Protein AF-A0A959S264-F1 (afdb_monomer_lite)

Structure (mmCIF, N/CA/C/O backbone):
data_AF-A0A959S264-F1
#
_entry.id   AF-A0A959S264-F1
#
loo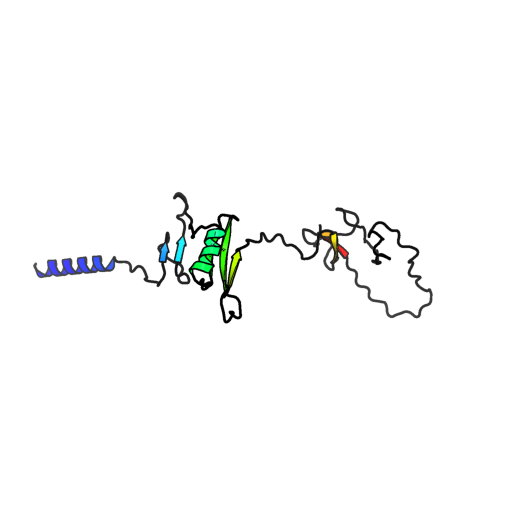p_
_atom_site.group_PDB
_atom_site.id
_atom_site.type_symbol
_atom_site.label_atom_id
_atom_site.label_alt_id
_atom_site.label_comp_id
_atom_site.label_asym_id
_atom_site.label_entity_id
_atom_site.label_seq_id
_atom_site.pdbx_PDB_ins_code
_atom_site.Cartn_x
_atom_site.Cartn_y
_atom_site.Cartn_z
_atom_site.occupancy
_atom_site.B_iso_or_equiv
_atom_site.auth_seq_id
_atom_site.auth_comp_id
_atom_site.auth_asym_id
_atom_site.auth_atom_id
_atom_site.pdbx_PDB_model_num
ATOM 1 N N . MET A 1 1 ? -39.246 -20.290 64.707 1.00 60.25 1 MET A N 1
ATOM 2 C CA . MET A 1 1 ? -39.739 -19.712 63.432 1.00 60.25 1 MET A CA 1
ATOM 3 C C . MET A 1 1 ? -39.002 -18.431 63.024 1.00 60.25 1 MET A C 1
ATOM 5 O O . MET A 1 1 ? -38.609 -18.351 61.872 1.00 60.25 1 MET A O 1
ATOM 9 N N . LYS A 1 2 ? -38.718 -17.475 63.929 1.00 59.72 2 LYS A N 1
ATOM 10 C CA . LYS A 1 2 ? -37.970 -16.237 63.590 1.00 59.72 2 LYS A CA 1
ATOM 11 C C . LYS A 1 2 ? -36.573 -16.468 62.977 1.00 59.72 2 LYS A C 1
ATOM 13 O O . LYS A 1 2 ? -36.228 -15.798 62.013 1.00 59.72 2 LYS A O 1
ATOM 18 N N . ASN A 1 3 ? -35.817 -17.454 63.465 1.00 64.81 3 ASN A N 1
ATOM 19 C CA . ASN A 1 3 ? -34.438 -17.694 63.005 1.00 64.81 3 ASN A CA 1
ATOM 20 C C . ASN A 1 3 ? -34.360 -18.325 61.601 1.00 64.81 3 ASN A C 1
ATOM 22 O O . ASN A 1 3 ? -33.404 -18.085 60.877 1.00 64.81 3 ASN A O 1
ATOM 26 N N . PHE A 1 4 ? -35.378 -19.089 61.186 1.00 69.56 4 PHE A N 1
ATOM 27 C CA . PHE A 1 4 ? -35.409 -19.739 59.869 1.00 69.56 4 PHE A CA 1
ATOM 28 C C . PHE A 1 4 ? -35.646 -18.725 58.741 1.00 69.56 4 PHE A C 1
ATOM 30 O O . PHE A 1 4 ? -34.956 -18.749 57.727 1.00 69.56 4 PHE A O 1
ATOM 37 N N . ASN A 1 5 ? -36.548 -17.763 58.963 1.00 69.25 5 ASN A N 1
ATOM 38 C CA . ASN A 1 5 ? -36.815 -16.692 58.000 1.00 69.25 5 ASN A CA 1
ATOM 39 C C . ASN A 1 5 ? -35.624 -15.738 57.837 1.00 69.25 5 ASN A C 1
ATOM 41 O O . ASN A 1 5 ? -35.421 -15.205 56.750 1.00 69.25 5 ASN A O 1
ATOM 45 N N . GLN A 1 6 ? -34.818 -15.539 58.887 1.00 69.44 6 GLN A N 1
ATOM 46 C CA . GLN A 1 6 ? -33.593 -14.747 58.776 1.00 69.44 6 GLN A CA 1
ATOM 47 C C . GLN A 1 6 ? -32.513 -15.470 57.971 1.00 69.44 6 GLN A C 1
ATOM 49 O O . GLN A 1 6 ? -31.964 -14.867 57.058 1.00 69.44 6 GLN A O 1
ATOM 54 N N . ILE A 1 7 ? -32.277 -16.760 58.236 1.00 74.62 7 ILE A N 1
ATOM 55 C CA . ILE A 1 7 ? -31.291 -17.561 57.493 1.00 74.62 7 ILE A CA 1
ATOM 56 C C . ILE A 1 7 ? -31.664 -17.647 56.006 1.00 74.62 7 ILE A C 1
ATOM 58 O O . ILE A 1 7 ? -30.806 -17.473 55.141 1.00 74.62 7 ILE A O 1
ATOM 62 N N . PHE A 1 8 ? -32.949 -17.849 55.699 1.00 72.88 8 PHE A N 1
ATOM 63 C CA . PHE A 1 8 ? -33.444 -17.893 54.323 1.00 72.88 8 PHE A CA 1
ATOM 64 C C . PHE A 1 8 ? -33.278 -16.543 53.608 1.00 72.88 8 PHE A C 1
ATOM 66 O O . PHE A 1 8 ? -32.782 -16.498 52.486 1.00 72.88 8 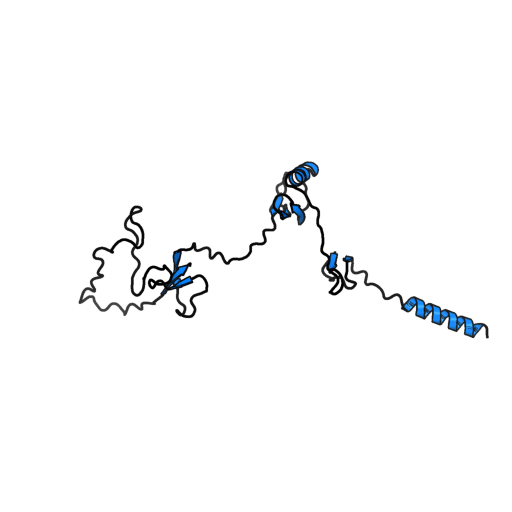PHE A O 1
ATOM 73 N N . SER A 1 9 ? -33.601 -15.436 54.283 1.00 71.44 9 SER A N 1
ATOM 74 C CA . SER A 1 9 ? -33.404 -14.080 53.753 1.00 71.44 9 SER A CA 1
ATOM 75 C C . SER A 1 9 ? -31.926 -13.769 53.486 1.00 71.44 9 SER A C 1
ATOM 77 O O . SER A 1 9 ? -31.584 -13.246 52.427 1.00 71.44 9 SER A O 1
ATOM 79 N N . THR A 1 10 ? -31.022 -14.162 54.391 1.00 71.62 10 THR A N 1
ATOM 80 C CA . THR A 1 10 ? -29.578 -13.960 54.202 1.00 71.62 10 THR A CA 1
ATOM 81 C C . THR A 1 10 ? -29.001 -14.812 53.075 1.00 71.62 10 THR A C 1
ATOM 83 O O . THR A 1 10 ? -28.127 -14.339 52.358 1.00 71.62 10 THR A O 1
ATOM 86 N N . LEU A 1 11 ? -29.500 -16.038 52.874 1.00 71.31 11 LEU A N 1
ATOM 87 C CA . LEU A 1 11 ? -29.079 -16.914 51.774 1.00 71.31 11 LEU A CA 1
ATOM 88 C C . LEU A 1 11 ? -29.546 -16.387 50.414 1.00 71.31 11 LEU A C 1
ATOM 90 O O . LEU A 1 11 ? -28.765 -16.390 49.468 1.00 71.31 11 LEU A O 1
ATOM 94 N N . VAL A 1 12 ? -30.782 -15.886 50.330 1.00 70.69 12 VAL A N 1
ATOM 95 C CA . VAL A 1 12 ? -31.314 -15.239 49.119 1.00 70.69 12 VAL A CA 1
ATOM 96 C C . VAL A 1 12 ? -30.553 -13.946 48.814 1.00 70.69 12 VAL A C 1
ATOM 98 O O . VAL A 1 12 ? -30.205 -13.708 47.660 1.00 70.69 12 VAL A O 1
ATOM 101 N N . ALA A 1 13 ? -30.214 -13.149 49.834 1.00 66.19 13 ALA A N 1
ATOM 102 C CA . ALA A 1 13 ? -29.369 -11.969 49.666 1.00 66.19 13 ALA A CA 1
ATOM 103 C C . ALA A 1 13 ? -27.953 -12.333 49.178 1.00 66.19 13 ALA A C 1
ATOM 105 O O . ALA A 1 13 ? -27.452 -11.688 48.263 1.00 66.19 13 ALA A O 1
ATOM 106 N N . LEU A 1 14 ? -27.330 -13.394 49.710 1.00 62.94 14 LEU A N 1
ATOM 107 C CA . LEU A 1 14 ? -26.020 -13.872 49.243 1.00 62.94 14 LEU A CA 1
ATOM 108 C C . LEU A 1 14 ? -26.062 -14.369 47.787 1.00 62.94 14 LEU A C 1
ATOM 110 O O . LEU A 1 14 ? -25.153 -14.074 47.015 1.00 62.94 14 LEU A O 1
ATOM 114 N N . LEU A 1 15 ? -27.127 -15.083 47.403 1.00 61.16 15 LEU A N 1
ATOM 115 C CA . LEU A 1 15 ? -27.340 -15.573 46.036 1.00 61.16 15 LEU A CA 1
ATOM 116 C C . LEU A 1 15 ? -27.544 -14.423 45.036 1.00 61.16 15 LEU A C 1
ATOM 118 O O . LEU A 1 15 ? -26.964 -14.457 43.952 1.00 61.16 15 LEU A O 1
ATOM 122 N N . LEU A 1 16 ? -28.283 -13.377 45.419 1.00 57.12 16 LEU A N 1
ATOM 123 C CA . LEU A 1 16 ? -28.480 -12.169 44.604 1.00 57.12 16 LEU A CA 1
ATOM 124 C C . LEU A 1 16 ? -27.201 -11.322 44.468 1.00 57.12 16 LEU A C 1
ATOM 126 O O . LEU A 1 16 ? -26.999 -10.682 43.438 1.00 57.12 16 LEU A O 1
ATOM 130 N N . ILE A 1 17 ? -26.315 -11.342 45.471 1.00 55.81 17 ILE A N 1
ATOM 131 C CA . ILE A 1 17 ? -25.008 -10.665 45.410 1.00 55.81 17 ILE A CA 1
ATOM 132 C C . ILE A 1 17 ? -24.017 -11.463 44.541 1.00 55.81 17 ILE A C 1
ATOM 134 O O . ILE A 1 17 ? -23.204 -10.865 43.842 1.00 55.81 17 ILE A O 1
ATOM 138 N N . SER A 1 18 ? -24.118 -12.799 44.506 1.00 53.16 18 SER A N 1
ATOM 139 C CA . SER A 1 18 ? -23.259 -13.647 43.659 1.00 53.16 18 SER A CA 1
ATOM 140 C C . SER A 1 18 ? -23.573 -13.601 42.156 1.00 53.16 18 SER A C 1
ATOM 142 O O . SER A 1 18 ? -22.752 -14.045 41.360 1.00 53.16 18 SER A O 1
ATOM 144 N N . SER A 1 19 ? -24.728 -13.057 41.747 1.00 48.66 19 SER A N 1
ATOM 145 C CA . SER A 1 19 ? -25.105 -12.924 40.329 1.00 48.66 19 SER A CA 1
ATOM 146 C C . SER A 1 19 ? -24.621 -11.636 39.656 1.00 48.66 19 SER A C 1
ATOM 148 O O . SER A 1 19 ? -24.911 -11.422 38.480 1.00 48.66 19 SER A O 1
ATOM 150 N N . ILE A 1 20 ? -23.858 -10.788 40.350 1.00 54.06 20 ILE A N 1
ATOM 151 C CA . ILE A 1 20 ? -23.067 -9.759 39.672 1.00 54.06 20 ILE A CA 1
ATOM 152 C C . ILE A 1 20 ? -21.833 -10.478 39.134 1.00 54.06 20 ILE A C 1
ATOM 154 O O . ILE A 1 20 ? -20.814 -10.589 39.812 1.00 54.06 20 ILE A O 1
ATOM 158 N N . ALA A 1 21 ? -21.949 -11.025 37.922 1.00 51.97 21 ALA A N 1
ATOM 159 C CA . ALA A 1 21 ? -20.778 -11.384 37.143 1.00 51.97 21 ALA A CA 1
ATOM 160 C C . ALA A 1 21 ? -19.881 -10.143 37.113 1.00 51.97 21 ALA A C 1
ATOM 162 O O . ALA A 1 21 ? -20.296 -9.085 36.636 1.00 51.97 21 ALA A O 1
ATOM 163 N N . ALA A 1 22 ? -18.694 -10.247 37.705 1.00 48.84 22 ALA A N 1
ATOM 164 C CA . ALA A 1 22 ? -17.689 -9.212 37.600 1.00 48.84 22 ALA A CA 1
ATOM 165 C C . ALA A 1 22 ? -17.403 -9.024 36.106 1.00 48.84 22 ALA A C 1
ATOM 167 O O . ALA A 1 22 ? -16.771 -9.877 35.487 1.00 48.84 22 ALA A O 1
ATOM 168 N N . ALA A 1 23 ? -17.901 -7.938 35.515 1.00 50.66 23 ALA A N 1
ATOM 169 C CA . ALA A 1 23 ? -17.297 -7.427 34.299 1.00 50.66 23 ALA A CA 1
ATOM 170 C C . ALA A 1 23 ? -15.850 -7.124 34.689 1.00 50.66 23 ALA A C 1
ATOM 172 O O . ALA A 1 23 ? -15.608 -6.303 35.578 1.00 50.66 23 ALA A O 1
ATOM 173 N N . GLN A 1 24 ? -14.909 -7.895 34.145 1.00 54.34 24 GLN A N 1
ATOM 174 C CA . GLN A 1 24 ? -13.495 -7.669 34.386 1.00 54.34 24 GLN A CA 1
ATOM 175 C C . GLN A 1 24 ? -13.192 -6.233 33.959 1.00 54.34 24 GLN A C 1
ATOM 177 O O . GLN A 1 24 ? -13.354 -5.881 32.795 1.00 54.34 24 GLN A O 1
ATOM 182 N N . ASN A 1 25 ? -12.804 -5.403 34.929 1.00 54.22 25 ASN A N 1
ATOM 183 C CA . ASN A 1 25 ? -12.160 -4.116 34.696 1.00 54.22 25 ASN A CA 1
ATOM 184 C C . ASN A 1 25 ? -10.742 -4.414 34.190 1.00 54.22 25 ASN A C 1
ATOM 186 O O . ASN A 1 25 ? -9.749 -4.190 34.881 1.00 54.22 25 ASN A O 1
ATOM 190 N N . ASP A 1 26 ? -10.641 -4.976 32.992 1.00 60.66 26 ASP A N 1
ATOM 191 C CA . ASP A 1 26 ? -9.474 -4.688 32.183 1.00 60.66 26 ASP A CA 1
ATOM 192 C C . ASP A 1 26 ? -9.532 -3.163 31.953 1.00 60.66 26 ASP A C 1
ATOM 194 O O . ASP A 1 26 ? -10.621 -2.607 31.808 1.00 60.66 26 ASP A O 1
ATOM 198 N N . ASN A 1 27 ? -8.414 -2.433 32.022 1.00 83.12 27 ASN A N 1
ATOM 199 C CA . ASN A 1 27 ? -8.390 -0.967 31.834 1.00 83.12 27 ASN A CA 1
ATOM 200 C C . ASN A 1 27 ? -8.692 -0.569 30.366 1.00 83.12 27 ASN A C 1
ATOM 202 O O . ASN A 1 27 ? -8.064 0.333 29.812 1.00 83.12 27 ASN A O 1
ATOM 206 N N . ASN A 1 28 ? -9.615 -1.273 29.715 1.00 90.25 28 ASN A N 1
ATOM 207 C CA . ASN A 1 28 ? -10.002 -1.151 28.330 1.00 90.25 28 ASN A CA 1
ATOM 208 C C . ASN A 1 28 ? -11.505 -0.883 28.188 1.00 90.25 28 ASN A C 1
ATOM 210 O O . ASN A 1 28 ? -12.314 -1.060 29.097 1.00 90.25 28 ASN A O 1
ATOM 214 N N . VAL A 1 29 ? -11.870 -0.387 27.014 1.00 91.50 29 VAL A N 1
ATOM 215 C CA . VAL A 1 29 ? -13.233 -0.043 26.638 1.00 91.50 29 VAL A CA 1
ATOM 216 C C . VAL A 1 29 ? -13.646 -0.956 25.493 1.00 91.50 29 VAL A C 1
ATOM 218 O O . VAL A 1 29 ? -13.063 -0.918 24.411 1.00 91.50 29 VAL A O 1
ATOM 221 N N . GLY A 1 30 ? -14.677 -1.767 25.724 1.00 90.69 30 GLY A N 1
ATOM 222 C CA . GLY A 1 30 ? -15.382 -2.503 24.676 1.00 90.69 30 GLY A CA 1
ATOM 223 C C . GLY A 1 30 ? -16.579 -1.719 24.158 1.00 90.69 30 GLY A C 1
ATOM 224 O O . GLY A 1 30 ? -17.421 -1.286 24.943 1.00 90.69 30 GLY A O 1
ATOM 225 N N . ILE A 1 31 ? -16.700 -1.576 22.840 1.00 91.69 31 ILE A N 1
ATOM 226 C CA . ILE A 1 31 ? -17.911 -1.065 22.187 1.00 91.69 31 ILE A CA 1
ATOM 227 C C . ILE A 1 31 ? -18.401 -2.129 21.211 1.00 91.69 31 ILE A C 1
ATOM 229 O O . ILE A 1 31 ? -17.705 -2.482 20.266 1.00 91.69 31 ILE A O 1
ATOM 233 N N . GLY A 1 32 ? -19.606 -2.652 21.440 1.00 89.75 32 GLY A N 1
ATOM 234 C CA . GLY A 1 32 ? -20.152 -3.750 20.632 1.00 89.75 32 GLY A CA 1
ATOM 235 C C . GLY A 1 32 ? -19.605 -5.137 20.989 1.00 89.75 32 GLY A C 1
ATOM 236 O O . GLY A 1 32 ? -20.060 -6.118 20.415 1.00 89.75 32 GLY A O 1
ATOM 237 N N . THR A 1 33 ? -18.717 -5.226 21.984 1.00 89.00 33 THR A N 1
ATOM 238 C CA . THR A 1 33 ? -18.183 -6.477 22.537 1.00 89.00 33 THR A CA 1
ATOM 239 C C . THR A 1 33 ? -18.183 -6.434 24.065 1.00 89.00 33 THR A C 1
ATOM 241 O O . THR A 1 33 ? -17.967 -5.379 24.664 1.00 89.00 33 THR A O 1
ATOM 244 N N . THR A 1 34 ? -18.444 -7.574 24.708 1.00 88.25 34 THR A N 1
ATOM 245 C CA . THR A 1 34 ? -18.344 -7.740 26.171 1.00 88.25 34 THR A CA 1
ATOM 246 C C . THR A 1 34 ? -17.025 -8.376 26.600 1.00 88.25 34 THR A C 1
ATOM 248 O O . THR A 1 34 ? -16.788 -8.538 27.792 1.00 88.25 34 THR A O 1
ATOM 251 N N . THR A 1 35 ? -16.180 -8.753 25.639 1.00 89.75 35 THR A N 1
ATOM 252 C CA . THR A 1 35 ? -14.854 -9.340 25.859 1.00 89.75 35 THR A CA 1
ATOM 253 C C . THR A 1 35 ? -13.830 -8.535 25.058 1.00 89.75 35 THR A C 1
ATOM 255 O O . THR A 1 35 ? -13.411 -8.969 23.981 1.00 89.75 35 THR A O 1
ATOM 258 N N . PRO A 1 36 ? -13.480 -7.318 25.513 1.00 92.00 36 PRO A N 1
ATOM 259 C CA . PRO A 1 36 ? -12.492 -6.496 24.827 1.00 92.00 36 PRO A CA 1
ATOM 260 C C . PRO A 1 36 ? -11.144 -7.229 24.752 1.00 92.00 36 PRO A C 1
ATOM 262 O O . PRO A 1 36 ? -10.820 -8.025 25.629 1.00 92.00 36 PRO A O 1
ATOM 265 N N . GLU A 1 37 ? -10.360 -6.974 23.702 1.00 92.31 37 GLU A N 1
ATOM 266 C CA . GLU A 1 37 ? -9.030 -7.575 23.554 1.00 92.31 37 GLU A CA 1
ATOM 267 C C . GLU A 1 37 ? -8.119 -7.061 24.686 1.00 92.31 37 GLU A C 1
ATOM 269 O O . GLU A 1 37 ? -7.968 -5.841 24.808 1.00 92.31 37 GLU A O 1
ATOM 274 N N . PRO A 1 38 ? -7.501 -7.931 25.511 1.00 91.69 38 PRO A N 1
ATOM 275 C CA . PRO A 1 38 ? -6.675 -7.495 26.640 1.00 91.69 38 PRO A CA 1
ATOM 276 C C . PRO A 1 38 ? -5.506 -6.577 26.261 1.00 91.69 38 PRO A C 1
ATOM 278 O O . PRO A 1 38 ? -5.084 -5.758 27.076 1.00 91.69 38 PRO A O 1
ATOM 281 N N . ALA A 1 39 ? -4.983 -6.687 25.034 1.00 91.69 39 ALA A N 1
ATOM 282 C CA . ALA A 1 39 ? -3.923 -5.808 24.537 1.00 91.69 39 ALA A CA 1
ATOM 283 C C . ALA A 1 39 ? -4.418 -4.433 24.039 1.00 91.69 39 ALA A C 1
ATOM 285 O O . ALA A 1 39 ? -3.602 -3.540 23.803 1.00 91.69 39 ALA A O 1
ATOM 286 N N . ALA A 1 40 ? -5.727 -4.242 23.857 1.00 92.69 40 ALA A N 1
ATOM 287 C CA . ALA A 1 40 ? -6.303 -3.012 23.327 1.00 92.69 40 ALA A CA 1
ATOM 288 C C . ALA A 1 40 ? -6.952 -2.186 24.440 1.00 92.69 40 ALA A C 1
ATOM 290 O O . ALA A 1 40 ? -7.758 -2.702 25.203 1.00 92.69 40 ALA A O 1
ATOM 291 N N . ILE A 1 41 ? -6.682 -0.877 24.485 1.00 92.88 41 ILE A N 1
ATOM 292 C CA . ILE A 1 41 ? -7.422 0.056 25.358 1.00 92.88 41 ILE A CA 1
ATOM 293 C C . ILE A 1 41 ? -8.828 0.339 24.812 1.00 92.88 41 ILE A C 1
ATOM 295 O O . ILE A 1 41 ? -9.736 0.641 25.578 1.00 92.88 41 ILE A O 1
ATOM 299 N N . LEU A 1 42 ? -9.035 0.218 23.500 1.00 93.38 42 LEU A N 1
ATOM 300 C CA . LEU A 1 42 ? -10.332 0.397 22.851 1.00 93.38 42 LEU A CA 1
ATOM 301 C C . LEU A 1 42 ? -10.544 -0.722 21.827 1.00 93.38 42 LEU A C 1
ATOM 303 O O . LEU A 1 42 ? -9.840 -0.779 20.822 1.00 93.38 42 LEU A O 1
ATOM 307 N N . HIS A 1 43 ? -11.518 -1.598 22.076 1.00 94.31 43 HIS A N 1
ATOM 308 C CA . HIS A 1 43 ? -11.942 -2.649 21.150 1.00 94.31 43 HIS A CA 1
ATOM 309 C C . HIS A 1 43 ? -13.356 -2.333 20.656 1.00 94.31 43 HIS A C 1
ATOM 311 O O . HIS A 1 43 ? -14.303 -2.275 21.442 1.00 94.31 43 HIS A O 1
ATOM 317 N N . ILE A 1 44 ? -13.499 -2.112 19.350 1.00 94.88 44 ILE A N 1
ATOM 318 C CA . ILE A 1 44 ? -14.781 -1.819 18.709 1.00 94.88 44 ILE A CA 1
ATOM 319 C C . ILE A 1 44 ? -15.118 -2.954 17.753 1.00 94.88 44 ILE A C 1
ATOM 321 O O . ILE A 1 44 ? -14.378 -3.204 16.804 1.00 94.88 44 ILE A O 1
ATOM 325 N N . GLU A 1 45 ? -16.254 -3.600 17.985 1.00 94.06 45 GLU A N 1
ATOM 326 C CA . GLU A 1 45 ? -16.745 -4.689 17.151 1.00 94.06 45 GLU A CA 1
ATOM 327 C C . GLU A 1 45 ? -18.127 -4.344 16.583 1.00 94.06 45 GLU A C 1
ATOM 329 O O . GLU A 1 45 ? -19.006 -3.816 17.272 1.00 94.06 45 GLU A O 1
ATOM 334 N N . SER A 1 46 ? -18.325 -4.621 15.293 1.00 94.94 46 SER A N 1
ATOM 335 C CA . SER A 1 46 ? -19.643 -4.503 14.672 1.00 94.94 46 SER A CA 1
ATOM 336 C C . SER A 1 46 ? -20.523 -5.680 15.095 1.00 94.94 46 SER A C 1
ATOM 338 O O . SER A 1 46 ? -20.048 -6.814 15.090 1.00 94.94 46 SER A O 1
ATOM 340 N N . PRO A 1 47 ? -21.830 -5.473 15.336 1.0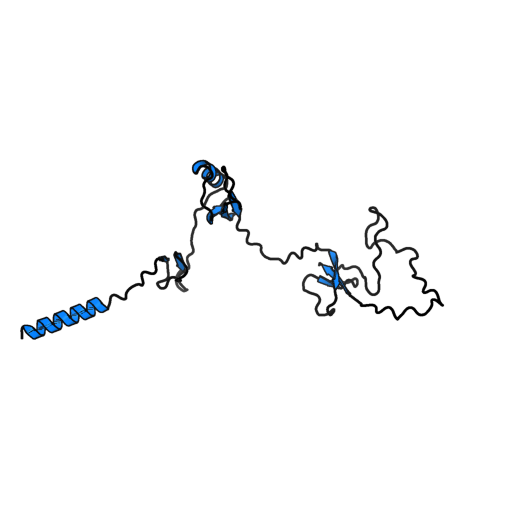0 89.81 47 PRO A N 1
ATOM 341 C CA . PRO A 1 47 ? -22.762 -6.583 15.473 1.00 89.81 47 PRO A CA 1
ATOM 342 C C . PRO A 1 47 ? -22.698 -7.527 14.265 1.00 89.81 47 PRO A C 1
ATOM 344 O O . PRO A 1 47 ? -22.567 -7.075 13.121 1.00 89.81 47 PRO A O 1
ATOM 347 N N . ALA A 1 48 ? -22.834 -8.827 14.522 1.00 87.56 48 ALA A N 1
ATOM 348 C CA . ALA A 1 48 ? -22.971 -9.834 13.479 1.00 87.56 48 ALA A CA 1
ATOM 349 C C . ALA A 1 48 ? -24.362 -9.772 12.820 1.00 87.56 48 ALA A C 1
ATOM 351 O O . ALA A 1 48 ? -25.363 -9.392 13.439 1.00 87.56 48 ALA A O 1
ATOM 352 N N . PHE A 1 49 ? -24.436 -10.198 11.557 1.00 83.38 49 PHE A N 1
ATOM 353 C CA . PHE A 1 49 ? -25.703 -10.392 10.848 1.00 83.38 49 PHE A CA 1
ATOM 354 C C . PHE A 1 49 ? -26.649 -11.302 11.668 1.00 83.38 49 PHE A C 1
ATOM 356 O O . PHE A 1 49 ? -26.176 -12.291 12.233 1.00 83.38 49 PHE A O 1
ATOM 363 N N . PRO A 1 50 ? -27.969 -11.024 11.752 1.00 91.50 50 PRO A N 1
ATOM 364 C CA . PRO A 1 50 ? -28.775 -10.128 10.910 1.00 91.50 50 PRO A CA 1
ATOM 365 C C . PRO A 1 50 ? -28.870 -8.669 11.365 1.00 91.50 50 PRO A C 1
ATOM 367 O O . PRO A 1 50 ? -29.589 -7.888 10.741 1.00 91.50 50 PRO A O 1
ATOM 370 N N . ALA A 1 51 ? -28.178 -8.278 12.437 1.00 91.81 51 ALA A N 1
ATOM 371 C CA . ALA A 1 51 ? -28.183 -6.885 12.861 1.00 91.81 51 ALA A CA 1
ATOM 372 C C . ALA A 1 51 ? -27.464 -5.990 11.826 1.00 91.81 51 ALA A C 1
ATOM 374 O O . ALA A 1 51 ? -26.525 -6.447 11.168 1.00 91.81 51 ALA A O 1
ATOM 375 N N . PRO A 1 52 ? -27.867 -4.714 11.675 1.00 92.38 52 PRO A N 1
ATOM 376 C CA . PRO A 1 52 ? -27.138 -3.770 10.836 1.00 92.38 52 PRO A CA 1
ATOM 377 C C . PRO A 1 52 ? -25.694 -3.603 11.321 1.00 92.38 52 PRO A C 1
ATOM 379 O O . PRO A 1 52 ? -25.464 -3.225 12.474 1.00 92.38 52 PRO A O 1
ATOM 382 N N . VAL A 1 53 ? -24.738 -3.861 10.427 1.00 93.31 53 VAL A N 1
ATOM 383 C CA . VAL A 1 53 ? -23.310 -3.647 10.684 1.00 93.31 53 VAL A CA 1
ATOM 384 C C . VAL A 1 53 ? -23.003 -2.157 10.850 1.00 93.31 53 VAL A C 1
ATOM 386 O O . VAL A 1 53 ? -23.668 -1.304 10.258 1.00 93.31 53 VAL A O 1
ATOM 389 N N . LYS A 1 54 ? -22.005 -1.834 11.673 1.00 91.75 54 LYS A N 1
ATOM 390 C CA . LYS A 1 54 ? -21.608 -0.457 12.005 1.00 91.75 54 LYS A CA 1
ATOM 391 C C . LYS A 1 54 ? -20.091 -0.301 11.896 1.00 91.75 54 LYS A C 1
ATOM 393 O O . LYS A 1 54 ? -19.360 -1.275 12.020 1.00 91.75 54 LYS A O 1
ATOM 398 N N . GLY A 1 55 ? -19.628 0.928 11.682 1.00 92.50 55 GLY A N 1
ATOM 399 C CA . GLY A 1 55 ? -18.206 1.281 11.654 1.00 92.50 55 GLY A CA 1
ATOM 400 C C . GLY A 1 55 ? -17.883 2.441 12.596 1.00 92.50 55 GLY A C 1
ATOM 401 O O . GLY A 1 55 ? -18.749 2.901 13.343 1.00 92.50 55 GLY A O 1
ATOM 402 N N . VAL A 1 56 ? -16.643 2.927 12.529 1.00 93.94 56 VAL A N 1
ATOM 403 C CA . VAL A 1 56 ? -16.161 4.086 13.294 1.00 93.94 56 VAL A CA 1
ATOM 404 C C . VAL A 1 56 ? -15.979 5.272 12.354 1.00 93.94 56 VAL A C 1
ATOM 406 O O . VAL A 1 56 ? -15.309 5.155 11.331 1.00 93.94 56 VAL A O 1
ATOM 409 N N . LEU A 1 57 ? -16.559 6.418 12.714 1.00 93.06 57 LEU A N 1
ATOM 410 C CA . LEU A 1 57 ? -16.208 7.705 12.120 1.00 93.06 57 LEU A CA 1
ATOM 411 C C . LEU A 1 57 ? -15.139 8.360 12.995 1.00 93.06 57 LEU A C 1
ATOM 413 O O . LEU A 1 57 ? -15.390 8.649 14.164 1.00 93.06 57 LEU A O 1
ATOM 417 N N . VAL A 1 58 ? -13.955 8.576 12.430 1.00 94.69 58 VAL A N 1
ATOM 418 C CA . VAL A 1 58 ? -12.885 9.378 13.047 1.00 94.69 58 VAL A CA 1
ATOM 419 C C . VAL A 1 58 ? -13.106 10.870 12.738 1.00 94.69 58 VAL A C 1
ATOM 421 O O . VAL A 1 58 ? -13.952 11.175 11.891 1.00 94.69 58 VAL A O 1
ATOM 424 N N . PRO A 1 59 ? -12.389 11.813 13.383 1.00 96.06 59 PRO A N 1
ATOM 425 C CA . PRO A 1 59 ? -12.459 13.230 13.025 1.00 96.06 59 PRO A CA 1
ATOM 426 C C . PRO A 1 59 ? -12.210 13.455 11.529 1.00 96.06 59 PRO A C 1
ATOM 428 O O . PRO A 1 59 ? -11.246 12.931 10.970 1.00 96.06 59 PRO A O 1
ATOM 431 N N . ARG A 1 60 ? -13.100 14.218 10.890 1.00 95.69 60 ARG A N 1
ATOM 432 C CA . ARG A 1 60 ? -13.064 14.539 9.458 1.00 95.69 60 ARG A CA 1
ATOM 433 C C . ARG A 1 60 ? -12.771 16.021 9.280 1.00 95.69 60 ARG A C 1
ATOM 435 O O . ARG A 1 60 ? -13.318 16.822 10.036 1.00 95.69 60 ARG A O 1
ATOM 442 N N . MET A 1 61 ? -11.925 16.364 8.318 1.00 95.81 61 MET A N 1
ATOM 443 C CA . MET A 1 61 ? -11.553 17.752 8.024 1.00 95.81 61 MET A CA 1
ATOM 444 C C . MET A 1 61 ? -10.929 17.879 6.629 1.00 95.81 61 MET A C 1
ATOM 446 O O . MET A 1 61 ? -10.493 16.871 6.079 1.00 95.81 61 MET A O 1
ATOM 450 N N . GLY A 1 62 ? -10.876 19.085 6.059 1.00 95.88 62 GLY A N 1
ATOM 451 C CA . GLY A 1 62 ? -10.140 19.364 4.825 1.00 95.88 62 GLY A CA 1
ATOM 452 C C . GLY A 1 62 ? -8.681 19.741 5.088 1.00 95.88 62 GLY A C 1
ATOM 453 O O . GLY A 1 62 ? -8.215 19.797 6.231 1.00 95.88 62 GLY A O 1
ATOM 454 N N . ASN A 1 63 ? -7.942 20.034 4.017 1.00 94.06 63 ASN A N 1
ATOM 455 C CA . ASN A 1 63 ? -6.547 20.469 4.099 1.00 94.06 63 ASN A CA 1
ATOM 456 C C . ASN A 1 63 ? -6.411 21.782 4.876 1.00 94.06 63 ASN A C 1
ATOM 458 O O . ASN A 1 63 ? -5.491 21.927 5.672 1.00 94.06 63 ASN A O 1
ATOM 462 N N . ILE A 1 64 ? -7.343 22.719 4.676 1.00 94.50 64 ILE A N 1
ATOM 463 C CA . ILE A 1 64 ? -7.299 24.031 5.331 1.00 94.50 64 ILE A CA 1
ATOM 464 C C . ILE A 1 64 ? -7.428 23.870 6.844 1.00 94.50 64 ILE A C 1
ATOM 466 O O . ILE A 1 64 ? -6.618 24.422 7.582 1.00 94.50 64 ILE A O 1
ATOM 470 N N . GLU A 1 65 ? -8.418 23.113 7.316 1.00 95.25 65 GLU A N 1
ATOM 471 C CA . GLU A 1 65 ? -8.613 22.895 8.748 1.00 95.25 65 GLU A CA 1
ATOM 472 C C . GLU A 1 65 ? -7.440 22.123 9.363 1.00 95.25 65 GLU A C 1
ATOM 474 O O . GLU A 1 65 ? -7.001 22.453 10.462 1.00 95.25 65 GLU A O 1
ATOM 479 N N . ARG A 1 66 ? -6.891 21.136 8.645 1.00 93.06 66 ARG A N 1
ATOM 480 C CA . ARG A 1 66 ? -5.708 20.382 9.077 1.00 93.06 66 ARG A CA 1
ATOM 481 C C . ARG A 1 66 ? -4.474 21.283 9.231 1.00 93.06 66 ARG A C 1
ATOM 483 O O . ARG A 1 66 ? -3.794 21.208 10.251 1.00 93.06 66 ARG A O 1
ATOM 490 N N . ASP A 1 67 ? -4.198 22.141 8.252 1.00 89.44 67 ASP A N 1
ATOM 491 C CA . ASP A 1 67 ? -3.050 23.058 8.287 1.00 89.44 67 ASP A CA 1
ATOM 492 C C . ASP A 1 67 ? -3.255 24.147 9.361 1.00 89.44 67 ASP A C 1
ATOM 494 O O . ASP A 1 67 ? -2.321 24.557 10.050 1.00 89.44 67 ASP A O 1
ATOM 498 N N . GLN A 1 68 ? -4.503 24.581 9.578 1.00 92.44 68 GLN A N 1
ATOM 499 C CA . GLN A 1 68 ? -4.852 25.463 10.695 1.00 92.44 68 GLN A CA 1
ATOM 500 C C . GLN A 1 68 ? -4.650 24.795 12.055 1.00 92.44 68 GLN A C 1
ATOM 502 O O . GLN A 1 68 ? -4.287 25.485 13.008 1.00 92.44 68 GLN A O 1
ATOM 507 N N . MET A 1 69 ? -4.870 23.483 12.169 1.00 91.50 69 MET A N 1
ATOM 508 C CA . MET A 1 69 ? -4.625 22.761 13.415 1.00 91.50 69 MET A CA 1
ATOM 509 C C . MET A 1 69 ? -3.151 22.791 13.813 1.00 91.50 69 MET A C 1
ATOM 511 O O . MET A 1 69 ? -2.880 23.017 14.989 1.00 91.50 69 MET A O 1
ATOM 515 N N . GLU A 1 70 ? -2.208 22.632 12.880 1.00 87.19 70 GLU A N 1
ATOM 516 C CA . GLU A 1 70 ? -0.777 22.789 13.195 1.00 87.19 70 GLU A CA 1
ATOM 517 C C . GLU A 1 70 ? -0.515 24.163 13.825 1.00 87.19 70 GLU A C 1
ATOM 519 O O . GLU A 1 70 ? -0.077 24.249 14.974 1.00 87.19 70 GLU A O 1
ATOM 524 N N . GLY A 1 71 ? -0.952 25.236 13.159 1.00 86.44 71 GLY A N 1
ATOM 525 C CA . GLY A 1 71 ? -0.773 26.594 13.672 1.00 86.44 71 GLY A CA 1
ATOM 526 C C . GLY A 1 71 ? -1.505 26.875 14.994 1.00 86.44 71 GLY A C 1
ATOM 527 O O . GLY A 1 71 ? -0.987 27.596 15.847 1.00 86.44 71 GLY A O 1
ATOM 528 N N . GLN A 1 72 ? -2.698 26.310 15.204 1.00 91.81 72 GLN A N 1
ATOM 529 C CA . GLN A 1 72 ? -3.488 26.513 16.426 1.00 91.81 72 GLN A CA 1
ATOM 530 C C . GLN A 1 72 ? -2.847 25.854 17.653 1.00 91.81 72 GLN A C 1
ATOM 532 O O . GLN A 1 72 ? -2.986 26.363 18.767 1.00 91.81 72 GLN A O 1
ATOM 537 N N . TYR A 1 73 ? -2.157 24.734 17.450 1.00 90.31 73 TYR A N 1
ATOM 538 C CA . TYR A 1 73 ? -1.468 23.995 18.503 1.00 90.31 73 TYR A CA 1
ATOM 539 C C . TYR A 1 73 ? 0.045 24.252 18.505 1.00 90.31 73 TYR A C 1
ATOM 541 O O . TYR A 1 73 ? 0.788 23.458 19.069 1.00 90.31 73 TYR A O 1
ATOM 549 N N . GLY A 1 74 ? 0.506 25.358 17.905 1.00 86.81 74 GLY A N 1
ATOM 550 C CA . GLY A 1 74 ? 1.915 25.768 17.936 1.00 86.81 74 GLY A CA 1
ATOM 551 C C . GLY A 1 74 ? 2.873 24.743 17.325 1.00 86.81 74 GLY A C 1
ATOM 552 O O . GLY A 1 74 ? 3.998 24.615 17.796 1.00 86.81 74 GLY A O 1
ATOM 553 N N . ASP A 1 75 ? 2.408 23.989 16.327 1.00 85.56 75 ASP A N 1
ATOM 554 C CA . ASP A 1 75 ? 3.104 22.873 15.677 1.00 85.56 75 ASP A CA 1
ATOM 555 C C . ASP A 1 75 ? 3.498 21.721 16.638 1.00 85.56 75 ASP A C 1
ATOM 557 O O . ASP A 1 75 ? 4.364 20.893 16.334 1.00 85.56 75 ASP A O 1
ATOM 561 N N . GLU A 1 76 ? 2.823 21.628 17.793 1.00 86.94 76 GLU A N 1
ATOM 562 C CA . GLU A 1 76 ? 2.993 20.602 18.837 1.00 86.94 76 GLU A CA 1
ATOM 563 C C . GLU A 1 76 ? 1.896 19.522 18.785 1.00 86.94 76 GLU A C 1
ATOM 565 O O . GLU A 1 76 ? 1.401 19.041 19.809 1.00 86.94 76 GLU A O 1
ATOM 570 N N . LEU A 1 77 ? 1.474 19.119 17.583 1.00 91.56 77 LEU A N 1
ATOM 571 C CA . LEU A 1 77 ? 0.509 18.028 17.453 1.00 91.56 77 LEU A CA 1
ATOM 572 C C . LEU A 1 77 ? 1.103 16.699 17.969 1.00 91.56 77 LEU A C 1
ATOM 574 O O . LEU A 1 77 ? 2.289 16.423 17.755 1.00 91.56 77 LEU A O 1
ATOM 578 N N . PRO A 1 78 ? 0.305 15.856 18.650 1.00 91.25 78 PRO A N 1
ATOM 579 C CA . PRO A 1 78 ? 0.786 14.587 19.178 1.00 91.25 78 PRO A CA 1
ATOM 580 C C . PRO A 1 78 ? 1.070 13.578 18.061 1.00 91.25 78 PRO A C 1
ATOM 582 O O . PRO A 1 78 ? 0.318 13.473 17.089 1.00 91.25 78 PRO A O 1
ATOM 585 N N . ASP A 1 79 ? 2.136 12.798 18.235 1.00 91.62 79 ASP A N 1
ATOM 586 C CA . ASP A 1 79 ? 2.484 11.698 17.336 1.00 91.62 79 ASP A CA 1
ATOM 587 C C . ASP A 1 79 ? 1.361 10.646 17.292 1.00 91.62 79 ASP A C 1
ATOM 589 O O . ASP A 1 79 ? 0.779 10.278 18.318 1.00 91.62 79 ASP A O 1
ATOM 593 N N . GLY A 1 80 ? 1.024 10.182 16.091 1.00 92.00 80 GLY A N 1
ATOM 594 C CA . GLY A 1 80 ? -0.057 9.227 15.854 1.00 92.00 80 GLY A CA 1
ATOM 595 C C . GLY A 1 80 ? -1.473 9.819 15.844 1.00 92.00 80 GLY A C 1
ATOM 596 O O . GLY A 1 80 ? -2.435 9.052 15.751 1.00 92.00 80 GLY A O 1
ATOM 597 N N . LEU A 1 81 ? -1.642 11.148 15.910 1.00 94.38 81 LEU A N 1
ATOM 598 C CA . LEU A 1 81 ? -2.956 11.793 15.780 1.00 94.38 81 LEU A CA 1
ATOM 599 C C . LEU A 1 81 ? -3.599 11.445 14.432 1.00 94.38 81 LEU A C 1
ATOM 601 O O . LEU A 1 81 ? -3.064 11.834 13.403 1.00 94.38 81 LEU A O 1
ATOM 605 N N . LEU A 1 82 ? -4.748 10.762 14.434 1.00 95.56 82 LEU A N 1
ATOM 606 C CA . LEU A 1 82 ? -5.429 10.269 13.229 1.00 95.56 82 LEU A CA 1
ATOM 607 C C . LEU A 1 82 ? -6.615 11.156 12.824 1.00 95.56 82 LEU A C 1
ATOM 609 O O . LEU A 1 82 ? -7.485 11.454 13.644 1.00 95.56 82 LEU A O 1
ATOM 613 N N . ILE A 1 83 ? -6.704 11.470 11.532 1.00 96.19 83 ILE A N 1
ATOM 614 C CA . ILE A 1 83 ? -7.846 12.141 10.902 1.00 96.19 83 ILE A CA 1
ATOM 615 C C . ILE A 1 83 ? -8.240 11.439 9.597 1.00 96.19 83 ILE A C 1
ATOM 617 O O . ILE A 1 83 ? -7.465 10.674 9.018 1.00 96.19 83 ILE A O 1
ATOM 621 N N . TYR A 1 84 ? -9.436 11.742 9.103 1.00 95.56 84 TYR A N 1
ATOM 622 C CA . TYR A 1 84 ? -9.840 11.482 7.725 1.00 95.56 84 TYR A CA 1
ATOM 623 C C . TYR A 1 84 ? -9.896 12.806 6.960 1.00 95.56 84 TYR A C 1
ATOM 625 O O . TYR A 1 84 ? -10.674 13.693 7.318 1.00 95.56 84 TYR A O 1
ATOM 633 N N . ASN A 1 85 ? -9.069 12.940 5.927 1.00 94.81 85 ASN A N 1
ATOM 634 C CA . ASN A 1 85 ? -9.029 14.130 5.093 1.00 94.81 85 ASN A CA 1
ATOM 635 C C . ASN A 1 85 ? -10.068 14.016 3.973 1.00 94.81 85 ASN A C 1
ATOM 637 O O . ASN A 1 85 ? -10.063 13.075 3.179 1.00 94.81 85 ASN A O 1
ATOM 641 N N . GLU A 1 86 ? -10.996 14.963 3.941 1.00 94.94 86 GLU A N 1
ATOM 642 C CA . GLU A 1 86 ? -12.127 14.939 3.015 1.00 94.94 86 GLU A CA 1
ATOM 643 C C . GLU A 1 86 ? -11.754 15.390 1.603 1.00 94.94 86 GLU A C 1
ATOM 645 O O . GLU A 1 86 ? -12.427 14.996 0.650 1.00 94.94 86 GLU A O 1
ATOM 650 N N . ASP A 1 87 ? -10.677 16.166 1.459 1.00 94.44 87 ASP A N 1
ATOM 651 C CA . ASP A 1 87 ? -10.252 16.700 0.164 1.00 94.44 87 ASP A CA 1
ATOM 652 C C . ASP A 1 87 ? -9.626 15.622 -0.731 1.00 94.44 87 ASP A C 1
ATOM 654 O O . ASP A 1 87 ? -9.789 15.653 -1.951 1.00 94.44 87 ASP A O 1
ATOM 658 N N . ASP A 1 88 ? -8.903 14.667 -0.139 1.00 90.88 88 ASP A N 1
ATOM 659 C CA . ASP A 1 88 ? -8.227 13.583 -0.862 1.00 90.88 88 ASP A CA 1
ATOM 660 C C . ASP A 1 88 ? -8.790 12.186 -0.552 1.00 90.88 88 ASP A C 1
ATOM 662 O O . ASP A 1 88 ? -8.417 11.206 -1.202 1.00 90.88 88 ASP A O 1
ATOM 666 N N . GLY A 1 89 ? -9.716 12.094 0.406 1.00 91.31 89 GLY A N 1
ATOM 667 C CA . GLY A 1 89 ? -10.408 10.868 0.779 1.00 91.31 89 GLY A CA 1
ATOM 668 C C . GLY A 1 89 ? -9.547 9.862 1.543 1.00 91.31 89 GLY A C 1
ATOM 669 O O . GLY A 1 89 ? -9.915 8.683 1.589 1.00 91.31 89 GLY A O 1
ATOM 670 N N . ASN A 1 90 ? -8.425 10.290 2.130 1.00 92.19 90 ASN A N 1
ATOM 671 C CA . ASN A 1 90 ? -7.475 9.409 2.805 1.00 92.19 90 ASN A CA 1
ATOM 672 C C . ASN A 1 90 ? -7.477 9.590 4.323 1.00 92.19 90 ASN A C 1
ATOM 674 O O . ASN A 1 90 ? -7.775 10.655 4.861 1.00 92.19 90 ASN A O 1
ATOM 678 N N . PHE A 1 91 ? -7.067 8.541 5.035 1.00 94.75 91 PHE A N 1
ATOM 679 C CA . PHE A 1 91 ? -6.650 8.698 6.424 1.00 94.75 91 PHE A CA 1
ATOM 680 C C . PHE A 1 91 ? -5.266 9.337 6.477 1.00 94.75 91 PHE A C 1
ATOM 682 O O . PHE A 1 91 ? -4.376 8.963 5.713 1.00 94.75 91 PHE A O 1
ATOM 689 N N . TRP A 1 92 ? -5.076 10.255 7.413 1.00 94.81 92 TRP A N 1
ATOM 690 C CA . TRP A 1 92 ? -3.797 10.898 7.682 1.00 94.81 92 TRP A CA 1
ATOM 691 C C . TRP A 1 92 ? -3.466 10.769 9.158 1.00 94.81 92 TRP A C 1
ATOM 693 O O . TRP A 1 92 ? -4.362 10.868 9.996 1.00 94.81 92 TRP A O 1
ATOM 703 N N . PHE A 1 93 ? -2.189 10.579 9.475 1.00 95.38 93 PHE A N 1
ATOM 704 C CA . PHE A 1 93 ? -1.706 10.694 10.842 1.00 95.38 93 PHE A CA 1
ATOM 705 C C . PHE A 1 93 ? -0.563 11.694 10.948 1.00 95.38 93 PHE A C 1
ATOM 707 O O . PHE A 1 93 ? 0.224 11.837 10.012 1.00 95.38 93 PHE A O 1
ATOM 714 N N . TYR A 1 94 ? -0.478 12.393 12.075 1.00 94.00 94 TYR A N 1
ATOM 715 C CA . TYR A 1 94 ? 0.676 13.231 12.370 1.00 94.00 94 TYR A CA 1
ATOM 716 C C . TYR A 1 94 ? 1.837 12.348 12.820 1.00 94.00 94 TYR A C 1
ATOM 718 O O . TYR A 1 94 ? 1.650 11.474 13.668 1.00 94.00 94 TYR A O 1
ATOM 726 N N . ARG A 1 95 ? 3.015 12.546 12.232 1.00 92.81 95 ARG A N 1
ATOM 727 C CA . ARG A 1 95 ? 4.230 11.796 12.550 1.00 92.81 95 ARG A CA 1
ATOM 728 C C . ARG A 1 95 ? 5.311 12.753 13.030 1.00 92.81 95 ARG A C 1
ATOM 730 O O . ARG A 1 95 ? 5.623 13.691 12.303 1.00 92.81 95 ARG A O 1
ATOM 737 N N . HIS A 1 96 ? 5.925 12.486 14.179 1.00 91.31 96 HIS A N 1
ATOM 738 C CA . HIS A 1 96 ? 7.136 13.201 14.610 1.00 91.31 96 HIS A CA 1
ATOM 739 C C . HIS A 1 96 ? 8.374 12.793 13.798 1.00 91.31 96 HIS A C 1
ATOM 741 O O . HIS A 1 96 ? 8.531 11.632 13.415 1.00 91.31 96 HIS A O 1
ATOM 747 N N . ASP A 1 97 ? 9.263 13.750 13.537 1.00 85.12 97 ASP A N 1
ATOM 748 C CA . ASP A 1 97 ? 10.564 13.488 12.917 1.00 85.12 97 ASP A CA 1
ATOM 749 C C . ASP A 1 97 ? 11.510 12.790 13.923 1.00 85.12 97 ASP A C 1
ATOM 751 O O . ASP A 1 97 ? 11.457 13.053 15.125 1.00 85.12 97 ASP A O 1
ATOM 755 N N . ASP A 1 98 ? 12.397 11.906 13.445 1.00 84.12 98 ASP A N 1
ATOM 756 C CA . ASP A 1 98 ? 13.391 11.198 14.273 1.00 84.12 98 ASP A CA 1
ATOM 757 C C . ASP A 1 98 ? 14.822 11.434 13.737 1.00 84.12 98 ASP A C 1
ATOM 759 O O . ASP A 1 98 ? 15.134 10.996 12.622 1.00 84.12 98 ASP A O 1
ATOM 763 N N . PRO A 1 99 ? 15.708 12.122 14.490 1.00 85.56 99 PRO A N 1
ATOM 764 C CA . PRO A 1 99 ? 15.468 12.715 15.810 1.00 85.56 99 PRO A CA 1
ATOM 765 C C . PRO A 1 99 ? 14.574 13.960 15.738 1.00 85.56 99 PRO A C 1
ATOM 767 O O . PRO A 1 99 ? 14.673 14.743 14.792 1.00 85.56 99 PRO A O 1
ATOM 770 N N . ALA A 1 100 ? 13.770 14.185 16.782 1.00 79.94 100 ALA A N 1
ATOM 771 C CA . ALA A 1 100 ? 12.891 15.348 16.855 1.00 79.94 100 ALA A CA 1
ATOM 772 C C . ALA A 1 100 ? 13.702 16.664 16.799 1.00 79.94 100 ALA A C 1
ATOM 774 O O . ALA A 1 100 ? 14.673 16.828 17.558 1.00 79.94 100 ALA A O 1
ATOM 775 N N . PRO A 1 101 ? 13.321 17.616 15.928 1.00 82.88 101 PRO A N 1
ATOM 776 C CA . PRO A 1 101 ? 13.890 18.956 15.898 1.00 82.88 101 PRO A CA 1
ATOM 777 C C . PRO A 1 101 ? 13.835 19.630 17.274 1.00 82.88 101 PRO A C 1
ATOM 779 O O . PRO A 1 101 ? 12.938 19.384 18.072 1.00 82.88 101 PRO A O 1
ATOM 782 N N . GLN A 1 102 ? 14.792 20.514 17.567 1.00 85.62 102 GLN A N 1
ATOM 783 C CA . GLN A 1 102 ? 14.775 21.282 18.824 1.00 85.62 102 GLN A CA 1
ATOM 784 C C . GLN A 1 102 ? 13.692 22.372 18.833 1.00 85.62 102 GLN A C 1
ATOM 786 O O . GLN A 1 102 ? 13.237 22.771 19.901 1.00 85.62 102 GLN A O 1
ATOM 791 N N . ASN A 1 103 ? 13.277 22.835 17.651 1.00 83.94 103 ASN A N 1
ATOM 792 C CA . ASN A 1 103 ? 12.248 23.853 17.464 1.00 83.94 103 ASN A CA 1
ATOM 793 C C . ASN A 1 103 ? 11.159 23.309 16.530 1.00 83.94 103 ASN A C 1
ATOM 795 O O . ASN A 1 103 ? 11.513 22.558 15.617 1.00 83.94 103 ASN A O 1
ATOM 799 N N . PRO A 1 104 ? 9.893 23.723 16.706 1.00 79.31 104 PRO A N 1
ATOM 800 C CA . PRO A 1 104 ? 8.817 23.356 15.798 1.00 79.31 104 PRO A CA 1
ATOM 801 C C . PRO A 1 104 ? 9.103 23.780 14.342 1.00 79.31 104 PRO A C 1
ATOM 803 O O . PRO A 1 104 ? 9.836 24.755 14.120 1.00 79.31 104 PRO A O 1
ATOM 806 N N . PRO A 1 105 ? 8.508 23.088 13.353 1.00 84.69 105 PRO A N 1
ATOM 807 C CA . PRO A 1 105 ? 7.605 21.941 13.507 1.00 84.69 105 PRO A CA 1
ATOM 808 C C . PRO A 1 105 ? 8.343 20.657 13.921 1.00 84.69 105 PRO A C 1
ATOM 810 O O . PRO A 1 105 ? 9.441 20.376 13.446 1.00 84.69 105 PRO A O 1
ATOM 813 N N . TYR A 1 106 ? 7.737 19.879 14.826 1.00 85.81 106 TYR A N 1
ATOM 814 C CA . TYR A 1 106 ? 8.313 18.623 15.339 1.00 85.81 106 TYR A CA 1
ATOM 815 C C . TYR A 1 106 ? 8.006 17.401 14.462 1.00 85.81 106 TYR A C 1
ATOM 817 O O . TYR A 1 106 ? 8.493 16.302 14.732 1.00 85.81 106 TYR A O 1
ATOM 825 N N . GLY A 1 107 ? 7.169 17.571 13.442 1.00 89.12 107 GLY A N 1
ATOM 826 C CA . GLY A 1 107 ? 6.664 16.490 12.618 1.00 89.12 107 GLY A CA 1
ATOM 827 C C . GLY A 1 107 ? 5.913 16.989 11.394 1.00 89.12 107 GLY A C 1
ATOM 828 O O . GLY A 1 107 ? 6.000 18.156 11.017 1.00 89.12 107 GLY A O 1
ATOM 829 N N . GLN A 1 108 ? 5.183 16.074 10.766 1.00 91.88 108 GLN A N 1
ATOM 830 C CA . GLN A 1 108 ? 4.427 16.334 9.549 1.00 91.88 108 GLN A CA 1
ATOM 831 C C . GLN A 1 108 ? 3.209 15.417 9.438 1.00 91.88 108 GLN A C 1
ATOM 833 O O . GLN A 1 108 ? 3.203 14.281 9.926 1.00 91.88 108 GLN A O 1
ATOM 838 N N . TRP A 1 109 ? 2.191 15.877 8.717 1.00 92.81 109 TRP A N 1
ATOM 839 C CA . TRP A 1 109 ? 1.075 15.038 8.296 1.00 92.81 109 TRP A CA 1
ATOM 840 C C . TRP A 1 109 ? 1.506 14.007 7.253 1.00 92.81 109 TRP A C 1
ATOM 842 O O . TRP A 1 109 ? 2.110 14.333 6.232 1.00 92.81 109 TRP A O 1
ATOM 852 N N . VAL A 1 110 ? 1.137 12.747 7.482 1.00 92.12 110 VAL A N 1
ATOM 853 C CA . VAL A 1 110 ? 1.440 11.634 6.582 1.00 92.12 110 VAL A CA 1
ATOM 854 C C . VAL A 1 110 ? 0.168 10.883 6.219 1.00 92.12 110 VAL A C 1
ATOM 856 O O . VAL A 1 110 ? -0.553 10.395 7.090 1.00 92.12 110 VAL A O 1
ATOM 859 N N . MET A 1 111 ? -0.091 10.737 4.919 1.00 92.56 111 MET A N 1
ATOM 860 C CA . MET A 1 111 ? -1.182 9.893 4.438 1.00 92.56 111 MET A CA 1
ATOM 861 C C . MET A 1 111 ? -0.906 8.414 4.738 1.00 92.56 111 MET A C 1
ATOM 863 O O . MET A 1 111 ? 0.184 7.892 4.475 1.00 92.56 111 MET A O 1
ATOM 867 N N . ILE A 1 112 ? -1.921 7.700 5.221 1.00 91.44 112 ILE A N 1
ATOM 868 C CA . ILE A 1 112 ? -1.935 6.238 5.222 1.00 91.44 112 ILE A CA 1
ATOM 869 C C . ILE A 1 112 ? -2.321 5.807 3.811 1.00 91.44 112 ILE A C 1
ATOM 871 O O . ILE A 1 112 ? -3.488 5.579 3.498 1.00 91.44 112 ILE A O 1
ATOM 875 N N . ASN A 1 113 ? -1.325 5.722 2.933 1.00 80.69 113 ASN A N 1
ATOM 876 C CA . ASN A 1 113 ? -1.540 5.179 1.604 1.00 80.69 113 ASN A CA 1
ATOM 877 C C . ASN A 1 113 ? -1.677 3.657 1.721 1.00 80.69 113 ASN A C 1
ATOM 879 O O . ASN A 1 113 ? -0.703 2.952 1.998 1.00 80.69 113 ASN A O 1
ATOM 883 N N . ALA A 1 114 ? -2.887 3.144 1.503 1.00 64.44 114 ALA A N 1
ATOM 884 C CA . ALA A 1 114 ? -3.062 1.739 1.191 1.00 64.44 114 ALA A CA 1
ATOM 885 C C . ALA A 1 114 ? -2.435 1.504 -0.186 1.00 64.44 114 ALA A C 1
ATOM 887 O O . ALA A 1 114 ? -3.117 1.580 -1.208 1.00 64.44 114 ALA A O 1
ATOM 888 N N . SER A 1 115 ? -1.128 1.217 -0.227 1.00 60.12 115 SER A N 1
ATOM 889 C CA . SER A 1 115 ? -0.540 0.695 -1.449 1.00 60.12 115 SER A CA 1
ATOM 890 C C . SER A 1 115 ? -1.292 -0.597 -1.736 1.00 60.12 115 SER A C 1
ATOM 892 O O . SER A 1 115 ? -1.102 -1.603 -1.045 1.00 60.12 115 SER A O 1
ATOM 894 N N . THR A 1 116 ? -2.172 -0.589 -2.733 1.00 53.28 116 THR A N 1
ATOM 895 C CA . THR A 1 116 ? -2.486 -1.838 -3.406 1.00 53.28 116 THR A CA 1
ATOM 896 C C . THR A 1 116 ? -1.133 -2.313 -3.895 1.00 53.28 116 THR A C 1
ATOM 898 O O . THR A 1 116 ? -0.497 -1.677 -4.730 1.00 53.28 116 THR A O 1
ATOM 901 N N . GLN A 1 117 ? -0.601 -3.341 -3.244 1.00 46.03 117 GLN A N 1
ATOM 902 C CA . GLN A 1 117 ? 0.677 -3.922 -3.599 1.00 46.03 117 GLN A CA 1
ATOM 903 C C . GLN A 1 117 ? 0.467 -4.662 -4.926 1.00 46.03 117 GLN A C 1
ATOM 905 O O . GLN A 1 117 ? 0.523 -5.885 -4.998 1.00 46.03 117 GLN A O 1
ATOM 910 N N . THR A 1 118 ? 0.202 -3.935 -6.013 1.00 49.53 118 THR A N 1
ATOM 911 C CA . THR A 1 118 ? 0.695 -4.368 -7.306 1.00 49.53 118 THR A CA 1
ATOM 912 C C . THR A 1 118 ? 2.191 -4.410 -7.093 1.00 49.53 118 THR A C 1
ATOM 914 O O . THR A 1 118 ? 2.801 -3.381 -6.818 1.00 49.53 118 THR A O 1
ATOM 917 N N . GLN A 1 119 ? 2.752 -5.615 -7.055 1.00 49.91 119 GLN A N 1
ATOM 918 C CA . GLN A 1 119 ? 4.185 -5.866 -7.015 1.00 49.91 119 GLN A CA 1
ATOM 919 C C . GLN A 1 119 ? 4.823 -5.115 -8.189 1.00 49.91 119 GLN A C 1
ATOM 921 O O . GLN A 1 119 ? 5.046 -5.675 -9.263 1.00 49.91 119 GLN A O 1
ATOM 926 N N . ASN A 1 120 ? 5.083 -3.825 -7.995 1.00 50.09 120 ASN A N 1
ATOM 927 C CA . ASN A 1 120 ? 5.971 -3.035 -8.805 1.00 50.09 120 ASN A CA 1
ATOM 928 C C . ASN A 1 120 ? 7.321 -3.662 -8.506 1.00 50.09 120 ASN A C 1
ATOM 930 O O . ASN A 1 120 ? 8.030 -3.260 -7.588 1.00 50.09 120 ASN A O 1
ATOM 934 N N . SER A 1 121 ? 7.649 -4.725 -9.242 1.00 58.19 121 SER A N 1
ATOM 935 C CA . SER A 1 121 ? 9.046 -5.055 -9.450 1.00 58.19 121 SER A CA 1
ATOM 936 C C . SER A 1 121 ? 9.700 -3.719 -9.787 1.00 58.19 121 SER A C 1
ATOM 938 O O . SER A 1 121 ? 9.221 -3.041 -10.693 1.00 58.19 121 SER A O 1
ATOM 940 N N . ASN A 1 122 ? 10.757 -3.316 -9.078 1.00 73.81 122 ASN A N 1
ATOM 941 C CA . ASN A 1 122 ? 11.517 -2.084 -9.365 1.00 73.81 122 ASN A CA 1
ATOM 942 C C . ASN A 1 122 ? 12.128 -2.073 -10.791 1.00 73.81 122 ASN A C 1
ATOM 944 O O . ASN A 1 122 ? 12.961 -1.235 -11.121 1.00 73.81 122 ASN A O 1
ATOM 948 N N . VAL A 1 123 ? 11.747 -3.040 -11.626 1.00 86.38 123 VAL A N 1
ATOM 949 C CA . VAL A 1 123 ? 12.082 -3.203 -13.023 1.00 86.38 123 VAL A CA 1
ATOM 950 C C . VAL A 1 123 ? 10.905 -2.666 -13.847 1.00 86.38 123 VAL A C 1
ATOM 952 O O . VAL A 1 123 ? 9.809 -3.230 -13.766 1.00 86.38 123 VAL A O 1
ATOM 955 N N . PRO A 1 124 ? 11.101 -1.595 -14.635 1.00 88.50 124 PRO A N 1
ATOM 956 C CA . PRO A 1 124 ? 10.060 -1.070 -15.511 1.00 88.50 124 PRO A CA 1
ATOM 957 C C . PRO A 1 124 ? 9.630 -2.116 -16.551 1.00 88.50 124 PRO A C 1
ATOM 959 O O . PRO A 1 124 ? 10.396 -3.019 -16.898 1.00 88.50 124 PRO A O 1
ATOM 962 N N . GLN A 1 125 ? 8.408 -1.980 -17.074 1.00 89.50 125 GLN A N 1
ATOM 963 C CA . GLN A 1 125 ? 7.927 -2.784 -18.202 1.00 89.50 125 GLN A CA 1
ATOM 964 C C . GLN A 1 125 ? 8.924 -2.711 -19.371 1.00 89.50 125 GLN A C 1
ATOM 966 O O . GLN A 1 125 ? 9.450 -1.644 -19.682 1.00 89.50 125 GLN A O 1
ATOM 971 N N . GLY A 1 126 ? 9.217 -3.855 -19.990 1.00 91.50 126 GLY A N 1
ATOM 972 C CA . GLY A 1 126 ? 10.255 -3.985 -21.017 1.00 91.50 126 GLY A CA 1
ATOM 973 C C . GLY A 1 126 ? 11.668 -4.223 -20.471 1.00 91.50 126 GLY A C 1
ATOM 974 O O . GLY A 1 126 ? 12.566 -4.556 -21.241 1.00 91.50 126 GLY A O 1
ATOM 975 N N . GLY A 1 127 ? 11.888 -4.115 -19.155 1.00 93.38 127 GLY A N 1
ATOM 976 C CA . GLY A 1 127 ? 13.164 -4.466 -18.538 1.00 93.38 127 GLY A CA 1
ATOM 977 C C . GLY A 1 127 ? 13.481 -5.955 -18.701 1.00 93.38 127 GLY A C 1
ATOM 978 O O . GLY A 1 127 ? 12.623 -6.806 -18.461 1.00 93.38 127 GLY A O 1
ATOM 979 N N . ILE A 1 128 ? 14.716 -6.270 -19.103 1.00 94.94 128 ILE A N 1
ATOM 980 C CA . ILE A 1 128 ? 15.186 -7.640 -19.353 1.00 94.94 128 ILE A CA 1
ATOM 981 C C . ILE A 1 128 ? 16.196 -8.041 -18.280 1.00 94.94 128 ILE A C 1
ATOM 983 O O . ILE A 1 128 ? 17.116 -7.285 -17.971 1.00 94.94 128 ILE A O 1
ATOM 987 N N . MET A 1 129 ? 16.054 -9.251 -17.738 1.00 95.38 129 MET A N 1
ATOM 988 C CA . MET A 1 129 ? 17.002 -9.827 -16.782 1.00 95.38 129 MET A CA 1
ATOM 989 C C . MET A 1 129 ? 17.365 -11.273 -17.127 1.00 95.38 129 MET A C 1
ATOM 991 O O . MET A 1 129 ? 16.689 -11.938 -17.914 1.00 95.38 129 MET A O 1
ATOM 995 N N . MET A 1 130 ? 18.444 -11.763 -16.514 1.00 96.12 130 MET A N 1
ATOM 996 C CA . MET A 1 130 ? 18.841 -13.167 -16.602 1.00 96.12 130 MET A CA 1
ATOM 997 C C . MET A 1 130 ? 18.058 -14.021 -15.595 1.00 96.12 130 MET A C 1
ATOM 999 O O . MET A 1 130 ? 17.898 -13.637 -14.437 1.00 96.12 130 MET A O 1
ATOM 1003 N N . TRP A 1 131 ? 17.615 -15.200 -16.027 1.00 96.75 131 TRP A N 1
ATOM 1004 C CA . TRP A 1 131 ? 16.807 -16.151 -15.265 1.00 96.75 131 TRP A CA 1
ATOM 1005 C C . TRP A 1 131 ? 17.485 -17.520 -15.196 1.00 96.75 131 TRP A C 1
ATOM 1007 O O . TRP A 1 131 ? 17.861 -18.089 -16.222 1.00 96.75 131 TRP A O 1
ATOM 1017 N N . SER A 1 132 ? 17.640 -18.052 -13.983 1.00 96.50 132 SER A N 1
ATOM 1018 C CA . SER A 1 132 ? 18.296 -19.343 -13.718 1.00 96.50 132 SER A CA 1
ATOM 1019 C C . SER A 1 132 ? 17.329 -20.495 -13.441 1.00 96.50 132 SER A C 1
ATOM 1021 O O . SER A 1 132 ? 17.764 -21.643 -13.358 1.00 96.50 132 SER A O 1
ATOM 1023 N N . GLY A 1 133 ? 16.034 -20.208 -13.275 1.00 95.69 133 GLY A N 1
ATOM 1024 C CA . GLY A 1 133 ? 15.007 -21.222 -13.050 1.00 95.69 133 GLY A CA 1
ATOM 1025 C C . GLY A 1 133 ? 14.559 -21.916 -14.338 1.00 95.69 133 GLY A C 1
ATOM 1026 O O . GLY A 1 133 ? 15.046 -21.647 -15.436 1.00 95.69 133 GLY A O 1
ATOM 1027 N N . THR A 1 134 ? 13.575 -22.808 -14.216 1.00 96.94 134 THR A N 1
ATOM 1028 C CA . THR A 1 134 ? 12.980 -23.460 -15.391 1.00 96.94 134 THR A CA 1
ATOM 1029 C C . THR A 1 134 ? 12.139 -22.469 -16.199 1.00 96.94 134 THR A C 1
ATOM 1031 O O . THR A 1 134 ? 11.610 -21.500 -15.650 1.00 96.94 134 THR A O 1
ATOM 1034 N N . ILE A 1 135 ? 11.967 -22.725 -17.498 1.00 95.94 135 ILE A N 1
ATOM 1035 C CA . ILE A 1 135 ? 11.086 -21.914 -18.356 1.00 95.94 135 ILE A CA 1
ATOM 1036 C C . ILE A 1 135 ? 9.630 -21.971 -17.864 1.00 95.94 135 ILE A C 1
ATOM 1038 O O . ILE A 1 135 ? 8.931 -20.965 -17.881 1.00 95.94 135 ILE A O 1
ATOM 1042 N N . ALA A 1 136 ? 9.190 -23.126 -17.356 1.00 96.31 136 ALA A N 1
ATOM 1043 C CA . ALA A 1 136 ? 7.844 -23.310 -16.814 1.00 96.31 136 ALA A CA 1
ATOM 1044 C C . ALA A 1 136 ? 7.602 -22.566 -15.486 1.00 96.31 136 ALA A C 1
ATOM 1046 O O . ALA A 1 136 ? 6.455 -22.361 -15.108 1.00 96.31 136 ALA A O 1
ATOM 1047 N N . SER A 1 137 ? 8.664 -22.168 -14.779 1.00 95.81 137 SER A N 1
ATOM 1048 C CA . SER A 1 137 ? 8.590 -21.452 -13.499 1.00 95.81 137 SER A CA 1
ATOM 1049 C C . SER A 1 137 ? 8.879 -19.955 -13.632 1.00 95.81 137 SER A C 1
ATOM 1051 O O . SER A 1 137 ? 9.189 -19.316 -12.628 1.00 95.81 137 SER A O 1
ATOM 1053 N N . ILE A 1 138 ? 8.855 -19.401 -14.850 1.00 95.50 138 ILE A N 1
ATOM 1054 C CA . ILE A 1 138 ? 8.963 -17.951 -15.042 1.00 95.50 138 ILE A CA 1
ATOM 1055 C C . ILE A 1 138 ? 7.796 -17.286 -14.285 1.00 95.50 138 ILE A C 1
ATOM 1057 O O . ILE A 1 138 ? 6.649 -17.690 -14.487 1.00 95.50 138 ILE A O 1
ATOM 1061 N N . PRO A 1 139 ? 8.058 -16.309 -13.395 1.00 93.31 139 PRO A N 1
ATOM 1062 C CA . PRO A 1 139 ? 7.009 -15.706 -12.579 1.00 93.31 139 PRO A CA 1
ATOM 1063 C C . PRO A 1 139 ? 5.943 -14.984 -13.407 1.00 93.31 139 PRO A C 1
ATOM 1065 O O . PRO A 1 139 ? 6.228 -14.405 -14.456 1.00 93.31 139 PRO A O 1
ATOM 1068 N N . THR A 1 140 ? 4.718 -14.934 -12.882 1.00 92.31 140 THR A N 1
ATOM 1069 C CA . THR A 1 140 ? 3.647 -14.100 -13.441 1.00 92.31 140 THR A CA 1
ATOM 1070 C C . THR A 1 140 ? 4.113 -12.648 -13.580 1.00 92.31 140 THR A C 1
ATOM 1072 O O . THR A 1 140 ? 4.749 -12.097 -12.682 1.00 92.31 140 THR A O 1
ATOM 1075 N N . GLY A 1 141 ? 3.787 -12.018 -14.711 1.00 92.31 141 GLY A N 1
ATOM 1076 C CA . GLY A 1 141 ? 4.229 -10.659 -15.033 1.00 92.31 141 GLY A CA 1
ATOM 1077 C C . GLY A 1 141 ? 5.575 -10.586 -15.759 1.00 92.31 141 GLY A C 1
ATOM 1078 O O . GLY A 1 141 ? 6.040 -9.475 -16.016 1.00 92.31 141 GLY A O 1
ATOM 1079 N N . TRP A 1 142 ? 6.164 -11.732 -16.112 1.00 95.25 142 TRP A N 1
ATOM 1080 C CA . TRP A 1 142 ? 7.365 -11.867 -16.935 1.00 95.25 142 TRP A CA 1
ATOM 1081 C C . TRP A 1 142 ? 7.112 -12.816 -18.113 1.00 95.25 142 TRP A C 1
ATOM 1083 O O . TRP A 1 142 ? 6.272 -13.711 -18.030 1.00 95.25 142 TRP A O 1
ATOM 1093 N N . ALA A 1 143 ? 7.858 -12.646 -19.202 1.00 97.12 143 ALA A N 1
ATOM 1094 C CA . ALA A 1 143 ? 7.835 -13.539 -20.358 1.00 97.12 143 ALA A CA 1
ATOM 1095 C C . ALA A 1 143 ? 9.248 -13.901 -20.815 1.00 97.12 143 ALA A C 1
ATOM 1097 O O . ALA A 1 143 ? 10.178 -13.116 -20.661 1.00 97.12 143 ALA A O 1
ATOM 1098 N N . LEU A 1 144 ? 9.401 -15.086 -21.406 1.00 97.69 144 LEU A N 1
ATOM 1099 C CA . LEU A 1 144 ? 10.638 -15.492 -22.072 1.00 97.69 144 LEU A CA 1
ATOM 1100 C C . LEU A 1 144 ? 10.906 -14.594 -23.288 1.00 97.69 144 LEU A C 1
ATOM 1102 O O . LEU A 1 144 ? 10.001 -14.390 -24.090 1.00 97.69 144 LEU A O 1
ATOM 1106 N N . CYS A 1 145 ? 12.144 -14.123 -23.451 1.00 96.56 145 CYS A N 1
ATOM 1107 C CA . CYS A 1 145 ? 12.577 -13.366 -24.628 1.00 96.56 145 CYS A CA 1
ATOM 1108 C C . CYS A 1 145 ? 12.787 -14.286 -25.840 1.00 96.56 145 CYS A C 1
ATOM 1110 O O . CYS A 1 145 ? 13.922 -14.615 -26.190 1.00 96.56 145 CYS A O 1
ATOM 1112 N N . ASN A 1 146 ? 11.689 -14.725 -26.453 1.00 95.38 146 ASN A N 1
ATOM 1113 C CA . ASN A 1 146 ? 11.669 -15.650 -27.591 1.00 95.38 146 ASN A CA 1
ATOM 1114 C C . ASN A 1 146 ? 10.894 -15.108 -28.807 1.00 95.38 146 ASN A C 1
ATOM 1116 O O . ASN A 1 146 ? 10.518 -15.880 -29.687 1.00 95.38 146 ASN A O 1
ATOM 1120 N N . GLY A 1 147 ? 10.590 -13.807 -28.837 1.00 93.62 147 GLY A N 1
ATOM 1121 C CA . GLY A 1 147 ? 9.795 -13.192 -29.905 1.00 93.62 147 GLY A CA 1
ATOM 1122 C C . GLY A 1 147 ? 8.278 -13.250 -29.689 1.00 93.62 147 GLY A C 1
ATOM 1123 O O . GLY A 1 147 ? 7.531 -12.598 -30.419 1.00 93.62 147 GLY A O 1
ATOM 1124 N N . ALA A 1 148 ? 7.789 -14.002 -28.696 1.00 93.81 148 ALA A N 1
ATOM 1125 C CA . ALA A 1 148 ? 6.375 -14.017 -28.325 1.00 93.81 148 ALA A CA 1
ATOM 1126 C C . ALA A 1 148 ? 6.051 -12.919 -27.297 1.00 93.81 148 ALA A C 1
ATOM 1128 O O . ALA A 1 148 ? 6.940 -12.382 -26.637 1.00 93.81 148 ALA A O 1
ATOM 1129 N N . ASN A 1 149 ? 4.763 -12.598 -27.129 1.00 93.00 149 ASN A N 1
ATOM 1130 C CA . ASN A 1 149 ? 4.266 -11.635 -26.130 1.00 93.00 149 ASN A CA 1
ATOM 1131 C C . ASN A 1 149 ? 4.931 -10.243 -26.199 1.00 93.00 149 ASN A C 1
ATOM 1133 O O . ASN A 1 149 ? 5.097 -9.584 -25.178 1.00 93.00 149 ASN A O 1
ATOM 1137 N N . GLY A 1 150 ? 5.348 -9.811 -27.396 1.00 90.75 150 GLY A N 1
ATOM 1138 C CA . GLY A 1 150 ? 6.028 -8.527 -27.601 1.00 90.75 150 GLY A CA 1
ATOM 1139 C C . GLY A 1 150 ? 7.478 -8.482 -27.106 1.00 90.75 150 GLY A C 1
ATOM 1140 O O . GLY A 1 150 ? 8.082 -7.413 -27.109 1.00 90.75 150 GLY A O 1
ATOM 1141 N N . THR A 1 151 ? 8.046 -9.615 -26.684 1.00 94.88 151 THR A N 1
ATOM 1142 C CA . THR A 1 151 ? 9.459 -9.711 -26.296 1.00 94.88 151 THR A CA 1
ATOM 1143 C C . THR A 1 151 ? 10.373 -9.770 -27.527 1.00 94.88 151 THR A C 1
ATOM 1145 O O . THR A 1 151 ? 9.953 -10.272 -28.572 1.00 94.88 151 THR A O 1
ATOM 1148 N N . PRO A 1 152 ? 11.634 -9.312 -27.443 1.00 92.12 152 PRO A N 1
ATOM 1149 C CA . PRO A 1 152 ? 12.636 -9.641 -28.455 1.00 92.12 152 PRO 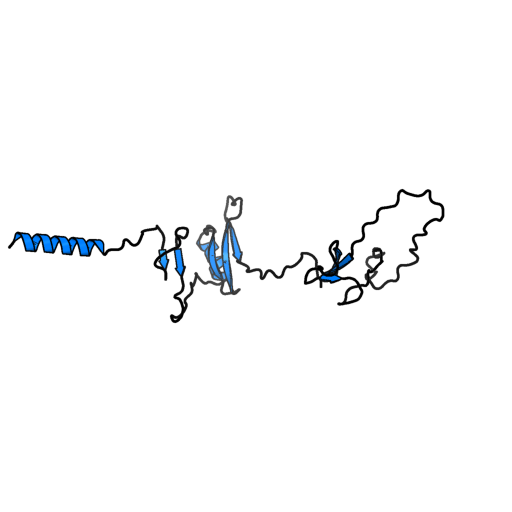A CA 1
ATOM 1150 C C . PRO A 1 152 ? 12.986 -11.137 -28.406 1.00 92.12 152 PRO A C 1
ATOM 1152 O O . PRO A 1 152 ? 12.886 -11.765 -27.354 1.00 92.12 152 PRO A O 1
ATOM 1155 N N . ASP A 1 153 ? 13.447 -11.712 -29.518 1.00 92.75 153 ASP A N 1
ATOM 1156 C CA . ASP A 1 153 ? 14.014 -13.066 -29.520 1.00 92.75 153 ASP A CA 1
ATOM 1157 C C . ASP A 1 153 ? 15.515 -13.023 -29.205 1.00 92.75 153 ASP A C 1
ATOM 1159 O O . ASP A 1 153 ? 16.332 -12.627 -30.040 1.00 92.75 153 ASP A O 1
ATOM 1163 N N . LEU A 1 154 ? 15.872 -13.432 -27.986 1.00 91.62 154 LEU A N 1
ATOM 1164 C CA . LEU A 1 154 ? 17.250 -13.511 -27.489 1.00 91.62 154 LEU A CA 1
ATOM 1165 C C . LEU A 1 154 ? 17.727 -14.964 -27.335 1.00 91.62 154 LEU A C 1
ATOM 1167 O O . LEU A 1 154 ? 18.763 -15.222 -26.719 1.00 91.62 154 LEU A O 1
ATOM 1171 N N . THR A 1 155 ? 16.984 -15.925 -27.889 1.00 90.38 155 THR A N 1
ATOM 1172 C CA . THR A 1 155 ? 17.322 -17.348 -27.807 1.00 90.38 155 THR A CA 1
ATOM 1173 C C . THR A 1 155 ? 18.645 -17.622 -28.520 1.00 90.38 155 THR A C 1
ATOM 1175 O O . THR A 1 155 ? 18.791 -17.321 -29.703 1.00 90.38 155 THR A O 1
ATOM 1178 N N . ASP A 1 156 ? 19.608 -18.203 -27.795 1.00 88.38 156 ASP A N 1
ATOM 1179 C CA . ASP A 1 156 ? 20.959 -18.512 -28.299 1.00 88.38 156 ASP A CA 1
ATOM 1180 C C . ASP A 1 156 ? 21.743 -17.280 -28.802 1.00 88.38 156 ASP A C 1
ATOM 1182 O O . ASP A 1 156 ? 22.652 -17.392 -29.623 1.00 88.38 156 ASP A O 1
ATOM 1186 N N . LYS A 1 157 ? 21.397 -16.079 -28.312 1.00 84.38 157 LYS A N 1
ATOM 1187 C CA . LYS A 1 157 ? 22.084 -14.824 -28.648 1.00 84.38 157 LYS A CA 1
ATOM 1188 C C . LYS A 1 157 ? 22.887 -14.301 -27.462 1.00 84.38 157 LYS A C 1
ATOM 1190 O O . LYS A 1 157 ? 22.456 -14.390 -26.314 1.00 84.38 157 LYS A O 1
ATOM 1195 N N . PHE A 1 158 ? 24.040 -13.707 -27.756 1.00 84.25 158 PHE A N 1
ATOM 1196 C CA . PHE A 1 158 ? 24.751 -12.845 -26.815 1.00 84.25 158 PHE A CA 1
ATOM 1197 C C . PHE A 1 158 ? 24.275 -11.400 -26.964 1.00 84.25 158 PHE A C 1
ATOM 1199 O O . PHE A 1 158 ? 23.856 -10.981 -28.043 1.00 84.25 158 PHE A O 1
ATOM 1206 N N . ILE A 1 159 ? 24.333 -10.648 -25.866 1.00 86.56 159 ILE A N 1
ATOM 1207 C CA . ILE A 1 159 ? 23.904 -9.250 -25.831 1.00 86.56 159 ILE A CA 1
ATOM 1208 C C . ILE A 1 159 ? 25.080 -8.349 -26.186 1.00 86.56 159 ILE A C 1
ATOM 1210 O O . ILE A 1 159 ? 26.140 -8.433 -25.568 1.00 86.56 159 ILE A O 1
ATOM 1214 N N . VAL A 1 160 ? 24.847 -7.464 -27.149 1.00 82.44 160 VAL A N 1
ATOM 1215 C CA . VAL A 1 160 ? 25.760 -6.395 -27.553 1.00 82.44 160 VAL A CA 1
ATOM 1216 C C . VAL A 1 160 ? 25.072 -5.066 -27.254 1.00 82.44 160 VAL A C 1
ATOM 1218 O O . VAL A 1 160 ? 23.862 -4.930 -27.438 1.00 82.44 160 VAL A O 1
ATOM 1221 N N . SER A 1 161 ? 25.829 -4.103 -26.732 1.00 84.56 161 SER A N 1
ATOM 1222 C CA . SER A 1 161 ? 25.315 -2.756 -26.475 1.00 84.56 161 SER A CA 1
ATOM 1223 C C . SER A 1 161 ? 25.046 -2.020 -27.786 1.00 84.56 161 SER A C 1
ATOM 1225 O O . SER A 1 161 ? 25.744 -2.237 -28.774 1.00 84.56 161 SER A O 1
ATOM 1227 N N . VAL A 1 162 ? 24.109 -1.071 -27.760 1.00 83.62 162 VAL A N 1
ATOM 1228 C CA . VAL A 1 162 ? 24.020 -0.046 -28.808 1.00 83.62 162 VAL A CA 1
ATOM 1229 C C . VAL A 1 162 ? 25.336 0.725 -28.911 1.00 83.62 162 VAL A C 1
ATOM 1231 O O . VAL A 1 162 ? 26.031 0.934 -27.909 1.00 83.62 162 VAL A O 1
ATOM 1234 N N . THR A 1 163 ? 25.675 1.144 -30.126 1.00 83.25 163 THR A N 1
ATOM 1235 C CA . THR A 1 163 ? 26.946 1.810 -30.446 1.00 83.25 163 THR A CA 1
ATOM 1236 C C . THR A 1 163 ? 26.918 3.315 -30.175 1.00 83.25 163 THR A C 1
ATOM 1238 O O . THR A 1 163 ? 27.968 3.947 -30.063 1.00 83.25 163 THR A O 1
ATOM 1241 N N . SER A 1 164 ? 25.724 3.904 -30.044 1.00 85.81 164 SER A N 1
ATOM 1242 C CA . SER A 1 164 ? 25.521 5.310 -29.683 1.00 85.81 164 SER A CA 1
ATOM 1243 C C . SER A 1 164 ? 24.105 5.560 -29.153 1.00 85.81 164 SER A C 1
ATOM 1245 O O . SER A 1 164 ? 23.213 4.734 -29.327 1.00 85.81 164 SER A O 1
ATOM 1247 N N . SER A 1 165 ? 23.869 6.737 -28.568 1.00 83.69 165 SER A N 1
ATOM 1248 C CA . SER A 1 165 ? 22.536 7.178 -28.127 1.00 83.69 165 SER A CA 1
ATOM 1249 C C . SER A 1 165 ? 21.540 7.432 -29.267 1.00 83.69 165 SER A C 1
ATOM 1251 O O . SER A 1 165 ? 20.361 7.643 -28.997 1.00 83.69 165 SER A O 1
ATOM 1253 N N . ALA A 1 166 ? 21.993 7.431 -30.524 1.00 84.38 166 ALA A N 1
ATOM 1254 C CA . ALA A 1 166 ? 21.144 7.597 -31.703 1.00 84.38 166 ALA A CA 1
ATOM 1255 C C . ALA A 1 166 ? 20.602 6.261 -32.251 1.00 84.38 166 ALA A C 1
ATOM 1257 O O . ALA A 1 166 ? 19.757 6.264 -33.145 1.00 84.38 166 ALA A O 1
ATOM 1258 N N . GLU A 1 167 ? 21.089 5.123 -31.747 1.00 82.38 167 GLU A N 1
ATOM 1259 C CA . GLU A 1 167 ? 20.674 3.791 -32.183 1.00 82.38 167 GLU A CA 1
ATOM 1260 C C . GLU A 1 167 ? 19.549 3.252 -31.286 1.00 82.38 167 GLU A C 1
ATOM 1262 O O . GLU A 1 167 ? 19.723 3.100 -30.076 1.00 82.38 167 GLU A O 1
ATOM 1267 N N . ASN A 1 168 ? 18.394 2.931 -31.879 1.00 81.38 168 ASN A N 1
ATOM 1268 C CA . ASN A 1 168 ? 17.281 2.318 -31.153 1.00 81.38 168 ASN A CA 1
ATOM 1269 C C . ASN A 1 168 ? 17.548 0.816 -30.914 1.00 81.38 168 ASN A C 1
ATOM 1271 O O . ASN A 1 168 ? 17.699 0.068 -31.890 1.00 81.38 168 ASN A O 1
ATOM 1275 N N . PRO A 1 169 ? 17.531 0.332 -29.655 1.00 78.12 169 PRO A N 1
ATOM 1276 C CA . PRO A 1 169 ? 17.687 -1.089 -29.348 1.00 78.12 169 PRO A CA 1
ATOM 1277 C C . PRO A 1 169 ? 16.675 -1.968 -30.104 1.00 78.12 169 PRO A C 1
ATOM 1279 O O . PRO A 1 169 ? 15.509 -1.608 -30.243 1.00 78.12 169 PRO A O 1
ATOM 1282 N N . GLY A 1 170 ? 17.114 -3.132 -30.592 1.00 69.94 170 GLY A N 1
ATOM 1283 C CA . GLY A 1 170 ? 16.244 -4.118 -31.252 1.00 69.94 170 GLY A CA 1
ATOM 1284 C C . GLY A 1 170 ? 15.918 -3.847 -32.728 1.00 69.94 170 GLY A C 1
ATOM 1285 O O . GLY A 1 170 ? 15.215 -4.649 -33.338 1.00 69.94 170 GLY A O 1
ATOM 1286 N N . THR A 1 171 ? 16.429 -2.760 -33.317 1.00 65.94 171 THR A N 1
ATOM 1287 C CA . THR A 1 171 ? 16.163 -2.398 -34.728 1.00 65.94 171 THR A CA 1
ATOM 1288 C C . THR A 1 171 ? 17.369 -2.537 -35.661 1.00 65.94 171 THR A C 1
ATOM 1290 O O . THR A 1 171 ? 17.194 -2.529 -36.879 1.00 65.94 171 THR A O 1
ATOM 1293 N N . ALA A 1 172 ? 18.579 -2.708 -35.120 1.00 57.88 172 ALA A N 1
ATOM 1294 C CA . ALA A 1 172 ? 19.813 -2.738 -35.899 1.00 57.88 172 ALA A CA 1
ATOM 1295 C C . ALA A 1 172 ? 20.378 -4.166 -36.065 1.00 57.88 172 ALA A C 1
ATOM 1297 O O . ALA A 1 172 ? 20.460 -4.915 -35.087 1.00 57.88 172 ALA A O 1
ATOM 1298 N N . PRO A 1 173 ? 20.801 -4.568 -37.280 1.00 60.50 173 PRO A N 1
ATOM 1299 C CA . PRO A 1 173 ? 21.610 -5.767 -37.463 1.00 60.50 173 PRO A CA 1
ATOM 1300 C C . PRO A 1 173 ? 22.998 -5.554 -36.844 1.00 60.50 173 PRO A C 1
ATOM 1302 O O . PRO A 1 173 ? 23.651 -4.560 -37.147 1.00 60.50 173 PRO A O 1
ATOM 1305 N N . VAL A 1 174 ? 23.463 -6.493 -36.013 1.00 62.72 174 VAL A N 1
ATOM 1306 C CA . VAL A 1 174 ? 24.816 -6.462 -35.428 1.00 62.72 174 VAL A CA 1
ATOM 1307 C C . VAL A 1 174 ? 25.847 -6.673 -36.550 1.00 62.72 174 VAL A C 1
ATOM 1309 O O . VAL A 1 174 ? 25.877 -7.761 -37.136 1.00 62.72 174 VAL A O 1
ATOM 1312 N N . PRO A 1 175 ? 26.688 -5.682 -36.902 1.00 58.47 175 PRO A N 1
ATOM 1313 C CA . PRO A 1 175 ? 27.644 -5.836 -37.993 1.00 58.47 175 PRO A CA 1
ATOM 1314 C C . PRO A 1 175 ? 28.813 -6.749 -37.585 1.00 58.47 175 PRO A C 1
ATOM 1316 O O . PRO A 1 175 ? 29.541 -6.450 -36.647 1.00 58.47 175 PRO A O 1
ATOM 1319 N N . ASN A 1 176 ? 29.030 -7.833 -38.336 1.00 56.41 176 ASN A N 1
ATOM 1320 C CA . ASN A 1 176 ? 30.273 -8.623 -38.386 1.00 56.41 176 ASN A CA 1
ATOM 1321 C C . ASN A 1 176 ? 30.884 -9.145 -37.064 1.00 56.41 176 ASN A C 1
ATOM 1323 O O . ASN A 1 176 ? 32.093 -9.373 -37.012 1.00 56.41 176 ASN A O 1
ATOM 1327 N N . GLU A 1 177 ? 30.100 -9.445 -36.028 1.00 60.53 177 GLU A N 1
ATOM 1328 C CA . GLU A 1 177 ? 30.642 -10.042 -34.797 1.00 60.53 177 GLU A CA 1
ATOM 1329 C C . GLU A 1 177 ? 30.557 -11.577 -34.806 1.00 60.53 177 GLU A C 1
ATOM 1331 O O . GLU A 1 177 ? 29.812 -12.210 -34.061 1.00 60.53 177 GLU A O 1
ATOM 1336 N N . TYR A 1 178 ? 31.343 -12.207 -35.681 1.00 55.19 178 TYR A N 1
ATOM 1337 C CA . TYR A 1 178 ? 31.664 -13.624 -35.527 1.00 55.19 178 TYR A CA 1
ATOM 1338 C C . TYR A 1 178 ? 32.870 -13.733 -34.596 1.00 55.19 178 TYR A C 1
ATOM 1340 O O . TYR A 1 178 ? 33.981 -13.376 -34.990 1.00 55.19 178 TYR A O 1
ATOM 1348 N N . VAL A 1 179 ? 32.685 -14.272 -33.386 1.00 59.06 179 VAL A N 1
ATOM 1349 C CA . VAL A 1 179 ? 33.815 -14.768 -32.589 1.00 59.06 179 VAL A CA 1
ATOM 1350 C C . VAL A 1 179 ? 34.457 -15.895 -33.395 1.00 59.06 179 VAL A C 1
ATOM 1352 O O . VAL A 1 179 ? 33.964 -17.021 -33.418 1.00 59.06 179 VAL A O 1
ATOM 1355 N N . GLN A 1 180 ? 35.537 -15.589 -34.113 1.00 50.78 180 GLN A N 1
ATOM 1356 C CA . GLN A 1 180 ? 36.328 -16.606 -34.790 1.00 50.78 180 GLN A CA 1
ATOM 1357 C C . GLN A 1 180 ? 36.912 -17.508 -33.703 1.00 50.78 180 GLN A C 1
ATOM 1359 O O . GLN A 1 180 ? 37.790 -17.097 -32.942 1.00 50.78 180 GLN A O 1
ATOM 1364 N N . VAL A 1 181 ? 36.424 -18.745 -33.604 1.00 59.78 181 VAL A N 1
ATOM 1365 C CA . VAL A 1 181 ? 37.140 -19.782 -32.862 1.00 59.78 181 VAL A CA 1
ATOM 1366 C C . VA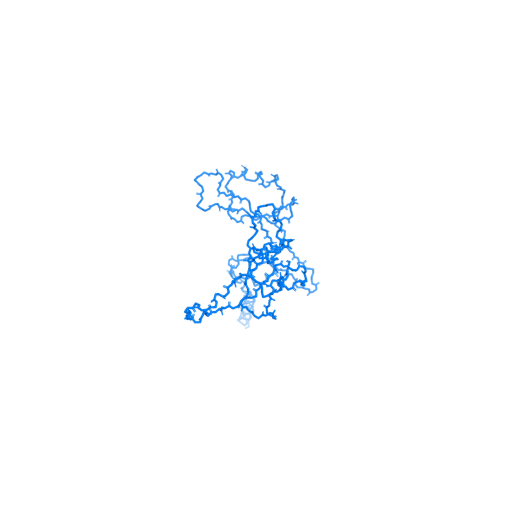L A 1 181 ? 38.426 -20.016 -33.643 1.00 59.78 181 VAL A C 1
ATOM 1368 O O . VAL A 1 181 ? 38.416 -20.647 -34.698 1.00 59.78 181 VAL A O 1
ATOM 1371 N N . GLN A 1 182 ? 39.528 -19.434 -33.174 1.00 61.19 182 GLN A N 1
ATOM 1372 C CA . GLN A 1 182 ? 40.824 -19.606 -33.809 1.00 61.19 182 GLN A CA 1
ATOM 1373 C C . GLN A 1 182 ? 41.189 -21.093 -33.727 1.00 61.19 182 GLN A C 1
ATOM 1375 O O . GLN A 1 182 ? 41.454 -21.626 -32.646 1.00 61.19 182 GLN A O 1
ATOM 1380 N N . ASN A 1 183 ? 41.132 -21.782 -34.866 1.00 46.28 183 ASN A N 1
ATOM 1381 C CA . ASN A 1 183 ? 41.464 -23.196 -34.947 1.00 46.28 183 ASN A CA 1
ATOM 1382 C C . ASN A 1 183 ? 42.949 -23.348 -34.570 1.00 46.28 183 ASN A C 1
ATOM 1384 O O . ASN A 1 183 ? 43.814 -22.818 -35.266 1.00 46.28 183 ASN A O 1
ATOM 1388 N N . GLY A 1 184 ? 43.239 -23.998 -33.438 1.00 58.25 184 GLY A N 1
ATOM 1389 C CA . GLY A 1 184 ? 44.608 -24.201 -32.942 1.00 58.25 184 GLY A CA 1
ATOM 1390 C C . GLY A 1 184 ? 45.035 -23.395 -31.707 1.00 58.25 184 GLY A C 1
ATOM 1391 O O . GLY A 1 184 ? 46.214 -23.435 -31.361 1.00 58.25 184 GLY A O 1
ATOM 1392 N N . SER A 1 185 ? 44.133 -22.705 -30.998 1.00 52.47 185 SER A N 1
ATOM 1393 C CA . SER A 1 185 ? 44.465 -22.224 -29.643 1.00 52.47 185 SER A CA 1
ATOM 1394 C C . SER A 1 185 ? 44.762 -23.429 -28.733 1.00 52.47 185 SER A C 1
ATOM 1396 O O . SER A 1 185 ? 43.991 -24.394 -28.783 1.00 52.47 185 SER A O 1
ATOM 1398 N N . PRO A 1 186 ? 45.819 -23.405 -27.885 1.00 56.28 186 PRO A N 1
ATOM 1399 C CA . PRO A 1 186 ? 46.040 -24.457 -26.895 1.00 56.28 186 PRO A CA 1
ATOM 1400 C C . PRO A 1 186 ? 44.732 -24.653 -26.143 1.00 56.28 186 PRO A C 1
ATOM 1402 O O . PRO A 1 186 ? 44.103 -23.659 -25.772 1.00 56.28 186 PRO A O 1
ATOM 1405 N N . THR A 1 187 ? 44.292 -25.907 -26.016 1.00 57.47 187 THR A N 1
ATOM 1406 C CA . THR A 1 187 ? 43.050 -26.293 -25.343 1.00 57.47 187 THR A CA 1
ATOM 1407 C C . THR A 1 187 ? 42.972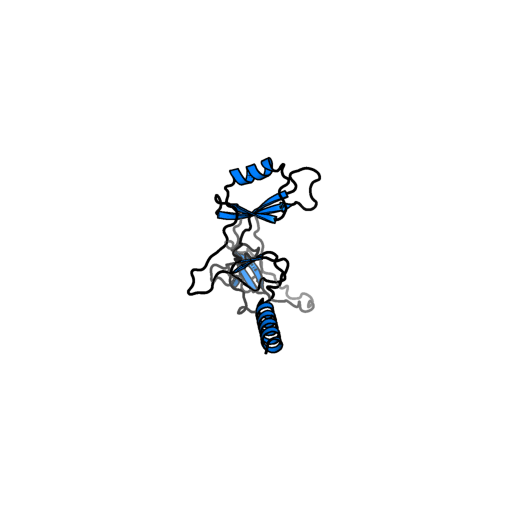 -25.569 -24.012 1.00 57.47 187 THR A C 1
ATOM 1409 O O . THR A 1 187 ? 43.571 -25.996 -23.024 1.00 57.47 187 THR A O 1
ATOM 1412 N N . ALA A 1 188 ? 42.261 -24.441 -23.999 1.00 54.81 188 ALA A N 1
ATOM 1413 C CA . ALA A 1 188 ? 41.921 -23.770 -22.769 1.00 54.81 188 ALA A CA 1
ATOM 1414 C C . ALA A 1 188 ? 41.174 -24.813 -21.930 1.00 54.81 188 ALA A C 1
ATOM 1416 O O . ALA A 1 188 ? 40.376 -25.568 -22.505 1.00 54.81 188 ALA A O 1
ATOM 1417 N N . PRO A 1 189 ? 41.426 -24.907 -20.611 1.00 57.81 189 PRO A N 1
ATOM 1418 C CA . PRO A 1 189 ? 40.625 -25.769 -19.749 1.00 57.81 189 PRO A CA 1
ATOM 1419 C C . PRO A 1 189 ? 39.160 -25.498 -20.082 1.00 57.81 189 PRO A C 1
ATOM 1421 O O . PRO A 1 189 ? 38.786 -24.325 -20.149 1.00 57.81 189 PRO A O 1
ATOM 1424 N N . GLN A 1 190 ? 38.395 -26.554 -20.407 1.00 58.06 190 GLN A N 1
ATOM 1425 C CA . GLN A 1 190 ? 37.028 -26.444 -20.927 1.00 58.06 190 GLN A CA 1
ATOM 1426 C C . GLN A 1 190 ? 36.301 -25.334 -20.173 1.00 58.06 190 GLN A C 1
ATOM 1428 O O . GLN A 1 190 ? 36.037 -25.473 -18.976 1.00 58.06 190 GLN A O 1
ATOM 1433 N N . ARG A 1 191 ? 36.056 -24.199 -20.838 1.00 57.50 191 ARG A N 1
ATOM 1434 C CA . ARG A 1 191 ? 35.362 -23.080 -20.207 1.00 57.50 191 ARG A CA 1
ATOM 1435 C C . ARG A 1 191 ? 33.989 -23.617 -19.809 1.00 57.50 191 ARG A C 1
ATOM 1437 O O . ARG A 1 191 ? 33.194 -23.985 -20.669 1.00 57.50 191 ARG A O 1
ATOM 1444 N N . ARG A 1 192 ? 33.749 -23.769 -18.505 1.00 68.56 192 ARG A N 1
ATOM 1445 C CA . ARG A 1 192 ? 32.479 -24.268 -17.971 1.00 68.56 192 ARG A CA 1
ATOM 1446 C C . ARG A 1 192 ? 31.464 -23.139 -18.102 1.00 68.56 192 ARG A C 1
ATOM 1448 O O . ARG A 1 192 ? 31.396 -22.270 -17.242 1.00 68.56 192 ARG A O 1
ATOM 1455 N N . PHE A 1 193 ? 30.744 -23.103 -19.217 1.00 73.94 193 PHE A N 1
ATOM 1456 C CA . PHE A 1 193 ? 29.694 -22.112 -19.433 1.00 73.94 193 PHE A CA 1
ATOM 1457 C C . PHE A 1 193 ? 28.437 -22.500 -18.647 1.00 73.94 193 PHE A C 1
ATOM 1459 O O . PHE A 1 193 ? 28.006 -23.652 -18.689 1.00 73.94 193 PHE A O 1
ATOM 1466 N N . PHE A 1 194 ? 27.845 -21.530 -17.951 1.00 75.62 194 PHE A N 1
ATOM 1467 C CA . PHE A 1 194 ? 26.526 -21.648 -17.331 1.00 75.62 194 PHE A CA 1
ATOM 1468 C C . PHE A 1 194 ? 25.503 -20.926 -18.215 1.00 75.62 194 PHE A C 1
ATOM 1470 O O . PHE A 1 194 ? 25.776 -19.814 -18.668 1.00 75.62 194 PHE A O 1
ATOM 1477 N N . LYS A 1 195 ? 24.357 -21.557 -18.502 1.00 86.00 195 LYS A N 1
ATOM 1478 C CA . LYS A 1 195 ? 23.309 -20.986 -19.364 1.00 86.00 195 LYS A CA 1
ATOM 1479 C C . LYS A 1 195 ? 22.171 -20.426 -18.514 1.00 86.00 195 LYS A C 1
ATOM 1481 O O . LYS A 1 195 ? 21.651 -21.122 -17.648 1.00 86.00 195 LYS A O 1
ATOM 1486 N N . LEU A 1 196 ? 21.787 -19.188 -18.802 1.00 93.69 196 LEU A N 1
ATOM 1487 C CA . LEU A 1 196 ? 20.635 -18.494 -18.228 1.00 93.69 196 LEU A CA 1
ATOM 1488 C C . LEU A 1 196 ? 19.663 -18.148 -19.360 1.00 93.69 196 LEU A C 1
ATOM 1490 O O . LEU A 1 196 ? 20.090 -17.940 -20.495 1.00 93.69 196 LEU A O 1
ATOM 1494 N N . ALA A 1 197 ? 18.371 -18.083 -19.055 1.00 95.12 197 ALA A N 1
ATOM 1495 C CA . ALA A 1 197 ? 17.377 -17.533 -19.970 1.00 95.12 197 ALA A CA 1
ATOM 1496 C C . ALA A 1 197 ? 17.321 -16.004 -19.839 1.00 95.12 197 ALA A C 1
ATOM 1498 O O . ALA A 1 197 ? 17.642 -15.459 -18.784 1.00 95.12 197 ALA A O 1
ATOM 1499 N N . TYR A 1 198 ? 16.861 -15.319 -20.882 1.00 97.00 198 TYR A N 1
ATOM 1500 C CA . TYR A 1 198 ? 16.467 -13.913 -20.794 1.00 97.00 198 TYR A CA 1
ATOM 1501 C C . TYR A 1 198 ? 14.952 -13.827 -20.628 1.00 97.00 198 TYR A C 1
ATOM 1503 O O . TYR A 1 198 ? 14.216 -14.436 -21.405 1.00 97.00 198 TYR A O 1
ATOM 1511 N N . ILE A 1 199 ? 14.490 -13.083 -19.624 1.00 97.25 199 ILE A N 1
ATOM 1512 C CA . ILE A 1 199 ? 13.064 -12.806 -19.412 1.00 97.25 199 ILE A CA 1
ATOM 1513 C C . ILE A 1 199 ? 12.816 -11.299 -19.379 1.00 97.25 199 ILE A C 1
ATOM 1515 O O . ILE A 1 199 ? 13.632 -10.549 -18.842 1.00 97.25 199 ILE A O 1
ATOM 1519 N N . MET A 1 200 ? 11.693 -10.864 -19.946 1.00 96.25 200 MET A N 1
ATOM 1520 C CA . MET A 1 200 ? 11.267 -9.469 -20.014 1.00 96.25 200 MET A CA 1
ATOM 1521 C C . MET A 1 200 ? 10.071 -9.239 -19.098 1.00 96.25 200 MET A C 1
ATOM 1523 O O . MET A 1 200 ? 9.131 -10.039 -19.086 1.00 96.25 200 MET A O 1
ATOM 1527 N N . LYS A 1 201 ? 10.089 -8.135 -18.352 1.00 94.81 201 LYS A N 1
ATOM 1528 C CA . LYS A 1 201 ? 8.935 -7.672 -17.585 1.00 94.81 201 LYS A CA 1
ATOM 1529 C C . LYS A 1 201 ? 7.820 -7.275 -18.557 1.00 94.81 201 LYS A C 1
ATOM 1531 O O . LYS A 1 201 ? 8.025 -6.391 -19.390 1.00 94.81 201 LYS A O 1
ATOM 1536 N N . LEU A 1 202 ? 6.667 -7.933 -18.437 1.00 91.75 202 LEU A N 1
ATOM 1537 C CA . LEU A 1 202 ? 5.455 -7.618 -19.201 1.00 91.75 202 LEU A CA 1
ATOM 1538 C C . LEU A 1 202 ? 4.751 -6.369 -18.696 1.00 91.75 202 LEU A C 1
ATOM 1540 O O . LEU A 1 202 ? 4.909 -6.031 -17.496 1.00 91.75 202 LEU A O 1
#

Sequence (202 aa):
MKNFNQIFSTLVALLLISSIAAAQNDNNVGIGTTTPEPAAILHIESPAFPAPVKGVLVPRMGNIERDQMEGQYGDELPDGLLIYNEDDGNFWFYRHDDPAPQNPPYGQWVMINASTQTQNSNVPQGGIMMWSGTIASIPTGWALCNGANGTPDLTDKFIVSVTSSAENPGTAPVPNEYVQVQNGSPTAPQRRFFKLAYIMKL

Radius of gyration: 35.37 Å; chains: 1; bounding box: 86×53×102 Å

pLDDT: mean 81.88, std 15.25, range [46.03, 97.69]

Secondary structure (DSSP, 8-state):
-HHHHHHHHHHHHHHHHHT-------S-EEES-SS--TT-SEEE-PPPTTSPP---PPPEE-HHHHHHHHHHTTT-PPTT-EEEETTTTEEEEEEE-SSPPSSS--EEEEE----------SS-TT-EEEE-S-GGGPPTTEEESBSSTT--B-TT------SSTTSPTTSS---S------TT----S---PPP-EEEEE-

Foldseek 3Di:
DVVVVVVVVVVVVVVVVVPPPPLPPLCADEAQDSDADSVHNYHYDFDDPPDDGDDDADAEDAPVVVVVVCVVVVLPDDFQQWYQHPVVRFIKTWHADVVADPHDNRTDIDTPDPPPPPPPPVADAFRKDWADDDQVPDDPQKHFQCPPPVHHRCVVHDDDDDPDPVDDPPPDDDPDPDPPPPPDDDPDPPPPDDDTTMMGGD